Protein AF-0000000081147326 (afdb_homodimer)

pLDDT: mean 80.24, std 22.04, range [25.25, 98.5]

Nearest PDB structures (foldseek):
  6vhh-assembly1_A  TM=6.601E-01  e=1.354E-02  Homo sapiens
  6ske-assembly2_C  TM=6.655E-01  e=7.409E-02  Gallus gallus
  7bam-assembly1_B  TM=5.063E-01  e=6.973E-02  Homo sapiens
  7ban-assembly1_A  TM=4.700E-01  e=1.133E-01  Homo sapiens
  2bk8-assembly1_A  TM=2.801E-01  e=2.088E+00  Homo sapiens

Radius of gyration: 25.62 Å; Cα contacts (8 Å, |Δi|>4): 605; chains: 2; bounding box: 90×79×76 Å

Foldseek 3Di:
DDDPPPPPPPPPPPPVLVVFQDFPRDGLVVDDPVRNLVVVVVVLVVVLQLLLVLQLVLLVVVQVVCVVPPRPPCSVVLSVLSNRLSVCVVVQFDPVDDWDWDDDRNAIETETEHEDALVVLQVSLVSSPFPPCPDPRWGDRVQWIWHWDRQDVVGFIKIKIDRPVGRYIYMYTYDYPVCVVPVPD/DDPPPPPPPPPPPPPVLVVFQDFPRDGLVVDDPVRNLVVVVVVLVVVLQLLLVLQLVLLVVVQVVCVVPPRPPCSVVLSVLSNRLSVCVVVQFDPVDDWDWDDDRNAIETETEHEDALVVVQVSLVSSPFPPPDPPRWGDRVQWIWHWDRQDVVGWIKIKIDRPVGRYIYMYTYDYPVCVVPVPD

Secondary structure (DSSP, 8-state):
------------------S--EETTEEGGGS-HHHHHHHHHHHHHHHHHHHHHHHHHHHHHHHHHHTTS---TTHHHHHHHHTTHHHHHHHTB-TTSPPEEEEETTEEEEEEEEE--HHHHHHHHHHT--B---STTEEEETTEEEEEES--TTS--EEEEE-TTSSEEEEEEEE-HHHHH-TT-/------------------S--EETTEEGGGS-HHHHHHHHHHHHHHHHHHHHHHHHHHHHHHHHHHTTS---TTHHHHHHHHTTHHHHHHHTB-TTSPPEEEEETTEEEEEEEEE--HHHHHHHHHHT--B---STTEEEETTEEEEEES--TTS--EEEEE-TTSSEEEEEEEE-HHHHH-TT-

Structure (mmCIF, N/CA/C/O backbone):
data_AF-0000000081147326-model_v1
#
loop_
_entity.id
_entity.type
_entity.pdbx_description
1 polymer 'Uncharacterized protein'
#
loop_
_atom_site.group_PDB
_atom_site.id
_atom_site.type_symbol
_atom_site.label_atom_id
_atom_site.label_alt_id
_atom_site.label_comp_id
_atom_site.label_asym_id
_atom_site.label_entity_id
_atom_site.label_seq_id
_atom_site.pdbx_PDB_ins_code
_atom_site.Cartn_x
_atom_site.Cartn_y
_atom_site.Cartn_z
_atom_site.occupancy
_atom_site.B_iso_or_equiv
_atom_site.auth_seq_id
_atom_site.auth_comp_id
_atom_site.auth_asym_id
_atom_site.auth_atom_id
_atom_site.pdbx_PDB_model_num
ATOM 1 N N . MET A 1 1 ? 41.719 -31.859 -46.25 1 30.72 1 MET A N 1
ATOM 2 C CA . MET A 1 1 ? 40.344 -31.453 -46.031 1 30.72 1 MET A CA 1
ATOM 3 C C . MET A 1 1 ? 40.281 -30.266 -45.062 1 30.72 1 MET A C 1
ATOM 5 O O . MET A 1 1 ? 40.719 -30.344 -43.938 1 30.72 1 MET A O 1
ATOM 9 N N . LEU A 1 2 ? 40.25 -28.984 -45.562 1 31.31 2 LEU A N 1
ATOM 10 C CA . LEU A 1 2 ? 40.375 -27.641 -45.031 1 31.31 2 LEU A CA 1
ATOM 11 C C . LEU A 1 2 ? 39.156 -27.234 -44.219 1 31.31 2 LEU A C 1
ATOM 13 O O . LEU A 1 2 ? 38.031 -27.25 -44.75 1 31.31 2 LEU A O 1
ATOM 17 N N . PHE A 1 3 ? 39.156 -27.344 -42.875 1 33.5 3 PHE A N 1
ATOM 18 C CA . PHE A 1 3 ? 38.125 -26.969 -41.906 1 33.5 3 PHE A CA 1
ATOM 19 C C . PHE A 1 3 ? 37.875 -25.453 -41.938 1 33.5 3 PHE A C 1
ATOM 21 O O . PHE A 1 3 ? 38.781 -24.672 -41.781 1 33.5 3 PHE A O 1
ATOM 28 N N . ASN A 1 4 ? 36.938 -24.953 -42.75 1 30.08 4 ASN A N 1
ATOM 29 C CA . ASN A 1 4 ? 36.531 -23.562 -42.812 1 30.08 4 ASN A CA 1
ATOM 30 C C . ASN A 1 4 ? 36.031 -23.062 -41.469 1 30.08 4 ASN A C 1
ATOM 32 O O . ASN A 1 4 ? 35.062 -23.609 -40.906 1 30.08 4 ASN A O 1
ATOM 36 N N . LEU A 1 5 ? 36.812 -22.281 -40.719 1 28.81 5 LEU A N 1
ATOM 37 C CA . LEU A 1 5 ? 36.562 -21.516 -39.5 1 28.81 5 LEU A CA 1
ATOM 38 C C . LEU A 1 5 ? 35.5 -20.453 -39.75 1 28.81 5 LEU A C 1
ATOM 40 O O . LEU A 1 5 ? 35.75 -19.484 -40.5 1 28.81 5 LEU A O 1
ATOM 44 N N . LYS A 1 6 ? 34.219 -20.828 -39.875 1 28.5 6 LYS A N 1
ATOM 45 C CA . LYS A 1 6 ? 33.219 -19.781 -39.938 1 28.5 6 LYS A CA 1
ATOM 46 C C . LYS A 1 6 ? 33.375 -18.797 -38.781 1 28.5 6 LYS A C 1
ATOM 48 O O . LYS A 1 6 ? 33.406 -19.203 -37.594 1 28.5 6 LYS A O 1
ATOM 53 N N . THR A 1 7 ? 33.906 -17.594 -39 1 27.45 7 THR A N 1
ATOM 54 C CA . THR A 1 7 ? 33.938 -16.406 -38.156 1 27.45 7 THR A CA 1
ATOM 55 C C . THR A 1 7 ? 32.531 -15.953 -37.75 1 27.45 7 THR A C 1
ATOM 57 O O . THR A 1 7 ? 31.75 -15.555 -38.625 1 27.45 7 THR A O 1
ATOM 60 N N . PHE A 1 8 ? 31.906 -16.578 -36.844 1 25.66 8 PHE A N 1
ATOM 61 C CA . PHE A 1 8 ? 30.656 -16 -36.375 1 25.66 8 PHE A CA 1
ATOM 62 C C . PHE A 1 8 ? 30.891 -14.578 -35.875 1 25.66 8 PHE A C 1
ATOM 64 O O . PHE A 1 8 ? 31.688 -14.359 -34.938 1 25.66 8 PHE A O 1
ATOM 71 N N . THR A 1 9 ? 30.703 -13.555 -36.656 1 25.36 9 THR A N 1
ATOM 72 C CA . THR A 1 9 ? 30.656 -12.141 -36.281 1 25.36 9 THR A CA 1
ATOM 73 C C . THR A 1 9 ? 29.562 -11.883 -35.25 1 25.36 9 THR A C 1
ATOM 75 O O . THR A 1 9 ? 28.375 -12.133 -35.531 1 25.36 9 THR A O 1
ATOM 78 N N . PHE A 1 10 ? 29.938 -11.844 -34.031 1 25.55 10 PHE A N 1
ATOM 79 C CA . PHE A 1 10 ? 29.125 -11.312 -32.969 1 25.55 10 PHE A CA 1
ATOM 80 C C . PHE A 1 10 ? 28.609 -9.914 -33.281 1 25.55 10 PHE A C 1
ATOM 82 O O . PHE A 1 10 ? 29.406 -8.977 -33.406 1 25.55 10 PHE A O 1
ATOM 89 N N . CYS A 1 11 ? 27.672 -9.797 -34.156 1 26.72 11 CYS A N 1
ATOM 90 C CA . CYS A 1 11 ? 27.062 -8.477 -34.312 1 26.72 11 CYS A CA 1
ATOM 91 C C . CYS A 1 11 ? 26.734 -7.863 -32.969 1 26.72 11 CYS A C 1
ATOM 93 O O . CYS A 1 11 ? 25.984 -8.453 -32.188 1 26.72 11 CYS A O 1
ATOM 95 N N . TYR A 1 12 ? 27.547 -6.988 -32.5 1 29.48 12 TYR A N 1
ATOM 96 C CA . TYR A 1 12 ? 27.297 -6.012 -31.453 1 29.48 12 TYR A CA 1
ATOM 97 C C . TYR A 1 12 ? 26.047 -5.195 -31.75 1 29.48 12 TYR A C 1
ATOM 99 O O . TYR A 1 12 ? 26.031 -4.391 -32.688 1 29.48 12 TYR A O 1
ATOM 107 N N . ARG A 1 13 ? 24.859 -5.824 -31.875 1 31.11 13 ARG A N 1
ATOM 108 C CA . ARG A 1 13 ? 23.75 -4.879 -31.906 1 31.11 13 ARG A CA 1
ATOM 109 C C . ARG A 1 13 ? 23.953 -3.764 -30.891 1 31.11 13 ARG A C 1
ATOM 111 O O . ARG A 1 13 ? 24.172 -4.031 -29.703 1 31.11 13 ARG A O 1
ATOM 118 N N . SER A 1 14 ? 24.328 -2.588 -31.234 1 33 14 SER A N 1
ATOM 119 C CA . SER A 1 14 ? 24.422 -1.271 -30.609 1 33 14 SER A CA 1
ATOM 120 C C . SER A 1 14 ? 23.109 -0.892 -29.938 1 33 14 SER A C 1
ATOM 122 O O . SER A 1 14 ? 22.219 -0.312 -30.562 1 33 14 SER A O 1
ATOM 124 N N . ASP A 1 15 ? 22.109 -1.753 -29.594 1 35.47 15 ASP A N 1
ATOM 125 C CA . ASP A 1 15 ? 20.828 -1.328 -29.047 1 35.47 15 ASP A CA 1
ATOM 126 C C . ASP A 1 15 ? 21 -0.198 -28.031 1 35.47 15 ASP A C 1
ATOM 128 O O . ASP A 1 15 ? 21.875 -0.266 -27.156 1 35.47 15 ASP A O 1
ATOM 132 N N . SER A 1 16 ? 20.766 0.965 -28.266 1 37.19 16 SER A N 1
ATOM 133 C CA . SER A 1 16 ? 20.75 2.223 -27.531 1 37.19 16 SER A CA 1
ATOM 134 C C . SER A 1 16 ? 20.281 2.014 -26.094 1 37.19 16 SER A C 1
ATOM 136 O O . SER A 1 16 ? 19.125 2.271 -25.766 1 37.19 16 SER A O 1
ATOM 138 N N . ASP A 1 17 ? 20.25 0.885 -25.312 1 45.28 17 ASP A N 1
ATOM 139 C CA . ASP A 1 17 ? 19.922 0.268 -24.031 1 45.28 17 ASP A CA 1
ATOM 140 C C . ASP A 1 17 ? 20.578 1.029 -22.875 1 45.28 17 ASP A C 1
ATOM 142 O O . ASP A 1 17 ? 21.766 0.864 -22.609 1 45.28 17 ASP A O 1
ATOM 146 N N . ASP A 1 18 ? 20.422 2.297 -22.688 1 56.25 18 ASP A N 1
ATOM 147 C CA . ASP A 1 18 ? 21.156 3.209 -21.828 1 56.25 18 ASP A CA 1
ATOM 148 C C . ASP A 1 18 ? 21.438 2.566 -20.469 1 56.25 18 ASP A C 1
ATOM 150 O O . ASP A 1 18 ? 21.922 3.229 -19.547 1 56.25 18 ASP A O 1
ATOM 154 N N . GLY A 1 19 ? 21.422 1.294 -20.297 1 75.62 19 GLY A N 1
ATOM 155 C CA . GLY A 1 19 ? 21.859 0.513 -19.156 1 75.62 19 GLY A CA 1
ATOM 156 C C . GLY A 1 19 ? 21.031 0.779 -17.906 1 75.62 19 GLY A C 1
ATOM 157 O O . GLY A 1 19 ? 21.328 0.245 -16.844 1 75.62 19 GLY A O 1
ATOM 158 N N . LYS A 1 20 ? 19.953 1.629 -18.094 1 87.06 20 LYS A N 1
ATOM 159 C CA . LYS A 1 20 ? 19.172 1.957 -16.906 1 87.06 20 LYS A CA 1
ATOM 160 C C . LYS A 1 20 ? 18.094 0.913 -16.641 1 87.06 20 LYS A C 1
ATOM 162 O O . LYS A 1 20 ? 17.547 0.343 -17.594 1 87.06 20 LYS A O 1
ATOM 167 N N . LEU A 1 21 ? 17.922 0.522 -15.461 1 93.38 21 LEU A N 1
ATOM 168 C CA . LEU A 1 21 ? 16.797 -0.272 -14.977 1 93.38 21 LEU A CA 1
ATOM 169 C C . LEU A 1 21 ? 15.844 0.583 -14.141 1 93.38 21 LEU A C 1
ATOM 171 O O . LEU A 1 21 ? 16.125 0.871 -12.977 1 93.38 21 LEU A O 1
ATOM 175 N N . VAL A 1 22 ? 14.664 0.948 -14.828 1 94 22 VAL A N 1
ATOM 176 C CA . VAL A 1 22 ? 13.781 1.926 -14.203 1 94 22 VAL A CA 1
ATOM 177 C C . VAL A 1 22 ? 12.508 1.236 -13.711 1 94 22 VAL A C 1
ATOM 179 O O . VAL A 1 22 ? 11.836 0.545 -14.477 1 94 22 VAL A O 1
ATOM 182 N N . VAL A 1 23 ? 12.227 1.398 -12.469 1 94.88 23 VAL A N 1
ATOM 183 C CA . VAL A 1 23 ? 10.992 0.938 -11.836 1 94.88 23 VAL A CA 1
ATOM 184 C C . VAL A 1 23 ? 10.234 2.127 -11.25 1 94.88 23 VAL A C 1
ATOM 186 O O . VAL A 1 23 ? 10.742 2.812 -10.359 1 94.88 23 VAL A O 1
ATOM 189 N N . ASP A 1 24 ? 9.062 2.367 -11.766 1 92.44 24 ASP A N 1
ATOM 190 C CA . ASP A 1 24 ? 8.242 3.48 -11.305 1 92.44 24 ASP A CA 1
ATOM 191 C C . ASP A 1 24 ? 9.039 4.781 -11.266 1 92.44 24 ASP A C 1
ATOM 193 O O . ASP A 1 24 ? 8.992 5.52 -10.281 1 92.44 24 ASP A O 1
ATOM 197 N N . GLY A 1 25 ? 9.836 4.988 -12.258 1 91.56 25 GLY A N 1
ATOM 198 C CA . GLY A 1 25 ? 10.562 6.23 -12.445 1 91.56 25 GLY A CA 1
ATOM 199 C C . GLY A 1 25 ? 11.875 6.277 -11.688 1 91.56 25 GLY A C 1
ATOM 200 O O . GLY A 1 25 ? 12.578 7.285 -11.727 1 91.56 25 GLY A O 1
ATOM 201 N N . VAL A 1 26 ? 12.18 5.215 -11.039 1 93.19 26 VAL A N 1
ATOM 202 C CA . VAL A 1 26 ? 13.422 5.164 -10.266 1 93.19 26 VAL A CA 1
ATOM 203 C C . VAL A 1 26 ? 14.422 4.246 -10.961 1 93.19 26 VAL A C 1
ATOM 205 O O . VAL A 1 26 ? 14.133 3.078 -11.227 1 93.19 26 VAL A O 1
ATOM 208 N N . ASP A 1 27 ? 15.555 4.84 -11.25 1 93 27 ASP A N 1
ATOM 209 C CA . ASP A 1 27 ? 16.641 3.977 -11.719 1 93 27 ASP A CA 1
ATOM 210 C C . ASP A 1 27 ? 17.25 3.188 -10.57 1 93 27 ASP A C 1
ATOM 212 O O . ASP A 1 27 ? 17.984 3.744 -9.75 1 93 27 ASP A O 1
ATOM 216 N N . VAL A 1 28 ? 17.016 1.919 -10.602 1 94.06 28 VAL A N 1
ATOM 217 C CA . VAL A 1 28 ? 17.359 1.108 -9.438 1 94.06 28 VAL A CA 1
ATOM 218 C C . VAL A 1 28 ? 18.875 0.963 -9.328 1 94.06 28 VAL A C 1
ATOM 220 O O . VAL A 1 28 ? 19.391 0.618 -8.266 1 94.06 28 VAL A O 1
ATOM 223 N N . ASN A 1 29 ? 19.562 1.278 -10.32 1 90.62 29 ASN A N 1
ATOM 224 C CA . ASN A 1 29 ? 21.016 1.185 -10.297 1 90.62 29 ASN A CA 1
ATOM 225 C C . ASN A 1 29 ? 21.641 2.311 -9.469 1 90.62 29 ASN A C 1
ATOM 227 O O . ASN A 1 29 ? 22.812 2.238 -9.094 1 90.62 29 ASN A O 1
ATOM 231 N N . THR A 1 30 ? 20.938 3.338 -9.234 1 88.25 30 THR A N 1
ATOM 232 C CA . THR A 1 30 ? 21.453 4.473 -8.484 1 88.25 30 THR A CA 1
ATOM 233 C C . THR A 1 30 ? 21.297 4.25 -6.984 1 88.25 30 THR A C 1
ATOM 235 O O . THR A 1 30 ? 21.781 5.035 -6.176 1 88.25 30 THR A O 1
ATOM 238 N N . LEU A 1 31 ? 20.625 3.197 -6.613 1 90.81 31 LEU A N 1
ATOM 239 C CA . LEU A 1 31 ? 20.344 2.928 -5.207 1 90.81 31 LEU A CA 1
ATOM 240 C C . LEU A 1 31 ? 21.391 1.993 -4.613 1 90.81 31 LEU A C 1
ATOM 242 O O . LEU A 1 31 ? 21.828 1.051 -5.273 1 90.81 31 LEU A O 1
ATOM 246 N N . ASN A 1 32 ? 21.797 2.361 -3.395 1 89.25 32 ASN A N 1
ATOM 247 C CA . ASN A 1 32 ? 22.578 1.358 -2.676 1 89.25 32 ASN A CA 1
ATOM 248 C C . ASN A 1 32 ? 21.703 0.218 -2.176 1 89.25 32 ASN A C 1
ATOM 250 O O . ASN A 1 32 ? 20.469 0.255 -2.338 1 89.25 32 ASN A O 1
ATOM 254 N N . ASN A 1 33 ? 22.234 -0.786 -1.552 1 89.5 33 ASN A N 1
ATOM 255 C CA . ASN A 1 33 ? 21.5 -1.99 -1.181 1 89.5 33 ASN A CA 1
ATOM 256 C C . ASN A 1 33 ? 20.391 -1.682 -0.191 1 89.5 33 ASN A C 1
ATOM 258 O O . ASN A 1 33 ? 19.281 -2.203 -0.32 1 89.5 33 ASN A O 1
ATOM 262 N N . GLY A 1 34 ? 20.656 -0.854 0.798 1 89.88 34 GLY A N 1
ATOM 263 C CA . GLY A 1 34 ? 19.641 -0.479 1.774 1 89.88 34 GLY A CA 1
ATOM 264 C C . GLY A 1 34 ? 18.484 0.291 1.167 1 89.88 34 GLY A C 1
ATOM 265 O O . GLY A 1 34 ? 17.328 0.02 1.476 1 89.88 34 GLY A O 1
ATOM 266 N N . GLU A 1 35 ? 18.797 1.146 0.26 1 91.56 35 GLU A N 1
ATOM 267 C CA . GLU A 1 35 ? 17.781 1.934 -0.425 1 91.56 35 GLU A CA 1
ATOM 268 C C . GLU A 1 35 ? 16.938 1.061 -1.352 1 91.56 35 GLU A C 1
ATOM 270 O O . GLU A 1 35 ? 15.719 1.227 -1.432 1 91.56 35 GLU A O 1
ATOM 275 N N . LEU A 1 36 ? 17.625 0.233 -2.039 1 93.94 36 LEU A N 1
ATOM 276 C CA . LEU A 1 36 ? 16.922 -0.664 -2.955 1 93.94 36 LEU A CA 1
ATOM 277 C C . LEU A 1 36 ? 15.914 -1.534 -2.203 1 93.94 36 LEU A C 1
ATOM 279 O O . LEU A 1 36 ? 14.773 -1.695 -2.643 1 93.94 36 LEU A O 1
ATOM 283 N N . MET A 1 37 ? 16.312 -2.008 -1.087 1 94.31 37 MET A N 1
ATOM 284 C CA . MET A 1 37 ? 15.414 -2.836 -0.289 1 94.31 37 MET A CA 1
ATOM 285 C C . MET A 1 37 ? 14.227 -2.021 0.218 1 94.31 37 MET A C 1
ATOM 287 O O . MET A 1 37 ? 13.086 -2.477 0.159 1 94.31 37 MET A O 1
ATOM 291 N N . ALA A 1 38 ? 14.508 -0.869 0.688 1 95.06 38 ALA A N 1
ATOM 292 C CA . ALA A 1 38 ? 13.438 -0.008 1.191 1 95.06 38 ALA A CA 1
ATOM 293 C C . ALA A 1 38 ? 12.477 0.386 0.073 1 95.06 38 ALA A C 1
ATOM 295 O O . ALA A 1 38 ? 11.266 0.395 0.268 1 95.06 38 ALA A O 1
ATOM 296 N N . PHE A 1 39 ? 13.086 0.644 -1.061 1 96.44 39 PHE A N 1
ATOM 297 C CA . PHE A 1 39 ? 12.289 1.006 -2.227 1 96.44 39 PHE A CA 1
ATOM 298 C C . PHE A 1 39 ? 11.383 -0.148 -2.645 1 96.44 39 PHE A C 1
ATOM 300 O O . PHE A 1 39 ? 10.188 0.044 -2.867 1 96.44 39 PHE A O 1
ATOM 307 N N . THR A 1 40 ? 11.883 -1.281 -2.729 1 97.31 40 THR A N 1
ATOM 308 C CA . THR A 1 40 ? 11.094 -2.424 -3.176 1 97.31 40 THR A CA 1
ATOM 309 C C . THR A 1 40 ? 10.047 -2.801 -2.129 1 97.31 40 THR A C 1
ATOM 311 O O . THR A 1 40 ? 8.969 -3.281 -2.471 1 97.31 40 THR A O 1
ATOM 314 N N . GLU A 1 41 ? 10.289 -2.547 -0.895 1 97.06 41 GLU A N 1
ATOM 315 C CA . GLU A 1 41 ? 9.281 -2.752 0.142 1 97.06 41 GLU A CA 1
ATOM 316 C C . GLU A 1 41 ? 8.133 -1.763 -0.004 1 97.06 41 GLU A C 1
ATOM 318 O O . GLU A 1 41 ? 6.969 -2.119 0.205 1 97.06 41 GLU A O 1
ATOM 323 N N . ALA A 1 42 ? 8.508 -0.569 -0.327 1 97.81 42 ALA A N 1
ATOM 324 C CA . ALA A 1 42 ? 7.477 0.432 -0.582 1 97.81 42 ALA A CA 1
ATOM 325 C C . ALA A 1 42 ? 6.586 0.017 -1.749 1 97.81 42 ALA A C 1
ATOM 327 O O . ALA A 1 42 ? 5.363 0.137 -1.678 1 97.81 42 ALA A O 1
ATOM 328 N N . GLU A 1 43 ? 7.203 -0.441 -2.77 1 98 43 GLU A N 1
ATOM 329 C CA . GLU A 1 43 ? 6.473 -0.945 -3.928 1 98 43 GLU A CA 1
ATOM 330 C C . GLU A 1 43 ? 5.551 -2.1 -3.541 1 98 43 GLU A C 1
ATOM 332 O O . GLU A 1 43 ? 4.426 -2.189 -4.031 1 98 43 GLU A O 1
ATOM 337 N N . ASP A 1 44 ? 6.07 -2.91 -2.688 1 98.25 44 ASP A N 1
ATOM 338 C CA . ASP A 1 44 ? 5.285 -4.062 -2.256 1 98.25 44 ASP A CA 1
ATOM 339 C C . ASP A 1 44 ? 4.082 -3.621 -1.422 1 98.25 44 ASP A C 1
ATOM 341 O O . ASP A 1 44 ? 2.994 -4.188 -1.544 1 98.25 44 ASP A O 1
ATOM 345 N N . GLU A 1 45 ? 4.297 -2.711 -0.554 1 98.19 45 GLU A N 1
ATOM 346 C CA . GLU A 1 45 ? 3.203 -2.154 0.235 1 98.19 45 GLU A CA 1
ATOM 347 C C . GLU A 1 45 ? 2.102 -1.603 -0.664 1 98.19 45 GLU A C 1
ATOM 349 O O . GLU A 1 45 ? 0.923 -1.913 -0.473 1 98.19 45 GLU A O 1
ATOM 354 N N . LYS A 1 46 ? 2.506 -0.876 -1.62 1 98.12 46 LYS A N 1
ATOM 355 C CA . LYS A 1 46 ? 1.572 -0.304 -2.588 1 98.12 46 LYS A CA 1
ATOM 356 C C . LYS A 1 46 ? 0.812 -1.397 -3.332 1 98.12 46 LYS A C 1
ATOM 358 O O . LYS A 1 46 ? -0.416 -1.351 -3.43 1 98.12 46 LYS A O 1
ATOM 363 N N . LEU A 1 47 ? 1.541 -2.332 -3.795 1 98.19 47 LEU A N 1
ATOM 364 C CA . LEU A 1 47 ? 0.926 -3.414 -4.555 1 98.19 47 LEU A CA 1
ATOM 365 C C . LEU A 1 47 ? -0.035 -4.215 -3.682 1 98.19 47 LEU A C 1
ATOM 367 O O . LEU A 1 47 ? -1.114 -4.602 -4.133 1 98.19 47 LEU A O 1
ATOM 371 N N . ALA A 1 48 ? 0.393 -4.5 -2.479 1 98.5 48 ALA A N 1
ATOM 372 C CA . ALA A 1 48 ? -0.468 -5.254 -1.569 1 98.5 48 ALA A CA 1
ATOM 373 C C . ALA A 1 48 ? -1.814 -4.559 -1.388 1 98.5 48 ALA A C 1
ATOM 375 O O . ALA A 1 48 ? -2.865 -5.203 -1.441 1 98.5 48 ALA A O 1
ATOM 376 N N . GLY A 1 49 ? -1.776 -3.266 -1.223 1 98.12 49 GLY A N 1
ATOM 377 C CA . GLY A 1 49 ? -3.018 -2.516 -1.111 1 98.12 49 GLY A CA 1
ATOM 378 C C . GLY A 1 49 ? -3.861 -2.568 -2.371 1 98.12 49 GLY A C 1
ATOM 379 O O . GLY A 1 49 ? -5.082 -2.713 -2.301 1 98.12 49 GLY A O 1
ATOM 380 N N . GLU A 1 50 ? -3.234 -2.467 -3.48 1 97.88 50 GLU A N 1
ATOM 381 C CA . GLU A 1 50 ? -3.943 -2.543 -4.754 1 97.88 50 GLU A CA 1
ATOM 382 C C . GLU A 1 50 ? -4.625 -3.898 -4.926 1 97.88 50 GLU A C 1
ATOM 384 O O . GLU A 1 50 ? -5.77 -3.969 -5.375 1 97.88 50 GLU A O 1
ATOM 389 N N . LEU A 1 51 ? -3.857 -4.871 -4.586 1 97.69 51 LEU A N 1
ATOM 390 C CA . LEU A 1 51 ? -4.402 -6.215 -4.707 1 97.69 51 LEU A CA 1
ATOM 391 C C . LEU A 1 51 ? -5.598 -6.406 -3.777 1 97.69 51 LEU A C 1
ATOM 393 O O . LEU A 1 51 ? -6.602 -7.012 -4.16 1 97.69 51 LEU A O 1
ATOM 397 N N . ASP A 1 52 ? -5.5 -5.941 -2.559 1 97.5 52 ASP A N 1
ATOM 398 C CA . ASP A 1 52 ? -6.617 -5.988 -1.621 1 97.5 52 ASP A CA 1
ATOM 399 C C . ASP A 1 52 ? -7.871 -5.359 -2.227 1 97.5 52 ASP A C 1
ATOM 401 O O . ASP A 1 52 ? -8.945 -5.965 -2.217 1 97.5 52 ASP A O 1
ATOM 405 N N . ILE A 1 53 ? -7.684 -4.207 -2.758 1 97.06 53 ILE A N 1
ATOM 406 C CA . ILE A 1 53 ? -8.812 -3.426 -3.258 1 97.06 53 ILE A CA 1
ATOM 407 C C . ILE A 1 53 ? -9.453 -4.145 -4.445 1 97.06 53 ILE A C 1
ATOM 409 O O . ILE A 1 53 ? -10.672 -4.266 -4.516 1 97.06 53 ILE A O 1
ATOM 413 N N . ARG A 1 54 ? -8.688 -4.605 -5.262 1 96 54 ARG A N 1
ATOM 414 C CA . ARG A 1 54 ? -9.211 -5.27 -6.449 1 96 54 ARG A CA 1
ATOM 415 C C . ARG A 1 54 ? -9.906 -6.574 -6.082 1 96 54 ARG A C 1
ATOM 417 O O . ARG A 1 54 ? -10.969 -6.891 -6.625 1 96 54 ARG A O 1
ATOM 424 N N . ALA A 1 55 ? -9.281 -7.332 -5.223 1 94.88 55 ALA A N 1
ATOM 425 C CA . ALA A 1 55 ? -9.898 -8.578 -4.773 1 94.88 55 ALA A CA 1
ATOM 426 C C . ALA A 1 55 ? -11.227 -8.305 -4.074 1 94.88 55 ALA A C 1
ATOM 428 O O . ALA A 1 55 ? -12.211 -9.016 -4.297 1 94.88 55 ALA A O 1
ATOM 429 N N . GLY A 1 56 ? -11.266 -7.305 -3.219 1 94.31 56 GLY A N 1
ATOM 430 C CA . GLY A 1 56 ? -12.5 -6.934 -2.541 1 94.31 56 GLY A CA 1
ATOM 431 C C . GLY A 1 56 ? -13.602 -6.52 -3.494 1 94.31 56 GLY A C 1
ATOM 432 O O . GLY A 1 56 ? -14.758 -6.93 -3.332 1 94.31 56 GLY A O 1
ATOM 433 N N . LYS A 1 57 ? -13.25 -5.742 -4.461 1 93.69 57 LYS A N 1
ATOM 434 C CA . LYS A 1 57 ? -14.219 -5.324 -5.465 1 93.69 57 LYS A CA 1
ATOM 435 C C . LYS A 1 57 ? -14.797 -6.531 -6.207 1 93.69 57 LYS A C 1
ATOM 437 O O . LYS A 1 57 ? -16 -6.598 -6.449 1 93.69 57 LYS A O 1
ATOM 442 N N . LYS A 1 58 ? -13.891 -7.363 -6.531 1 91.25 58 LYS A N 1
ATOM 443 C CA . LYS A 1 58 ? -14.336 -8.562 -7.234 1 91.25 58 LYS A CA 1
ATOM 444 C C . LYS A 1 58 ? -15.273 -9.398 -6.367 1 91.25 58 LYS A C 1
ATOM 446 O O . LYS A 1 58 ? -16.25 -9.961 -6.863 1 91.25 58 LYS A O 1
ATOM 451 N N . ALA A 1 59 ? -14.969 -9.484 -5.129 1 90.19 59 ALA A N 1
ATOM 452 C CA . ALA A 1 59 ? -15.828 -10.234 -4.207 1 90.19 59 ALA A CA 1
ATOM 453 C C . ALA A 1 59 ? -17.219 -9.617 -4.137 1 90.19 59 ALA A C 1
ATOM 455 O O . ALA A 1 59 ? -18.219 -10.336 -4.07 1 90.19 59 ALA A O 1
ATOM 456 N N . LEU A 1 60 ? -17.281 -8.289 -4.113 1 88.56 60 LEU A N 1
ATOM 457 C CA . LEU A 1 60 ? -18.562 -7.602 -4.105 1 88.56 60 LEU A CA 1
ATOM 458 C C . LEU A 1 60 ? -19.359 -7.91 -5.371 1 88.56 60 LEU A C 1
ATOM 460 O O . LEU A 1 60 ? -20.562 -8.133 -5.312 1 88.56 60 LEU A O 1
ATOM 464 N N . GLU A 1 61 ? -18.703 -7.871 -6.484 1 86.94 61 GLU A N 1
ATOM 465 C CA . GLU A 1 61 ? -19.344 -8.172 -7.762 1 86.94 61 GLU A CA 1
ATOM 466 C C . GLU A 1 61 ? -19.891 -9.594 -7.777 1 86.94 61 GLU A C 1
ATOM 468 O O . GLU A 1 61 ? -21 -9.828 -8.289 1 86.94 61 GLU A O 1
ATOM 473 N N . ASP A 1 62 ? -19.094 -10.5 -7.277 1 83.69 62 ASP A N 1
ATOM 474 C CA . ASP A 1 62 ? -19.516 -11.891 -7.238 1 83.69 62 ASP A CA 1
ATOM 475 C C . ASP A 1 62 ? -20.766 -12.062 -6.367 1 83.69 62 ASP A C 1
ATOM 477 O O . ASP A 1 62 ? -21.641 -12.875 -6.672 1 83.69 62 ASP A O 1
ATOM 481 N N . GLU A 1 63 ? -20.844 -11.375 -5.324 1 80 63 GLU A N 1
ATOM 482 C CA . GLU A 1 63 ? -22 -11.438 -4.426 1 80 63 GLU A CA 1
ATOM 483 C C . GLU A 1 63 ? -23.25 -10.883 -5.098 1 80 63 GLU A C 1
ATOM 485 O O . GLU A 1 63 ? -24.344 -11.422 -4.926 1 80 63 GLU A O 1
ATOM 490 N N . GLU A 1 64 ? -23.109 -9.82 -5.781 1 77.19 64 GLU A N 1
ATOM 491 C CA . GLU A 1 64 ? -24.25 -9.211 -6.477 1 77.19 64 GLU A CA 1
ATOM 492 C C . GLU A 1 64 ? -24.797 -10.156 -7.543 1 77.19 64 GLU A C 1
ATOM 494 O O . GLU A 1 64 ? -26.016 -10.227 -7.742 1 77.19 64 GLU A O 1
ATOM 499 N N . ASN A 1 65 ? -23.891 -10.75 -8.102 1 75.06 65 ASN A N 1
ATOM 500 C CA . ASN A 1 65 ? -24.312 -11.664 -9.156 1 75.06 65 ASN A CA 1
ATOM 501 C C . ASN A 1 65 ? -24.922 -12.938 -8.586 1 75.06 65 ASN A C 1
ATOM 503 O O . ASN A 1 65 ? -25.719 -13.602 -9.258 1 75.06 65 ASN A O 1
ATOM 507 N N . SER A 1 66 ? -24.531 -13.281 -7.391 1 66.06 66 SER A N 1
ATOM 508 C CA . SER A 1 66 ? -25.078 -14.484 -6.781 1 66.06 66 SER A CA 1
ATOM 509 C C . SER A 1 66 ? -26.469 -14.227 -6.203 1 66.06 66 SER A C 1
ATOM 511 O O . SER A 1 66 ? -27.266 -15.148 -6.051 1 66.06 66 SER A O 1
ATOM 513 N N . ASN A 1 67 ? -26.797 -13.07 -5.52 1 60.19 67 ASN A N 1
ATOM 514 C CA . ASN A 1 67 ? -28.094 -12.797 -4.918 1 60.19 67 ASN A CA 1
ATOM 515 C C . ASN A 1 67 ? -29.234 -13.016 -5.91 1 60.19 67 ASN A C 1
ATOM 517 O O . ASN A 1 67 ? -30.406 -13.031 -5.527 1 60.19 67 ASN A O 1
ATOM 521 N N . GLY A 1 68 ? -29.125 -13.023 -7.113 1 47.34 68 GLY A N 1
ATOM 522 C CA . GLY A 1 68 ? -30.234 -13.68 -7.789 1 47.34 68 GLY A CA 1
ATOM 523 C C . GLY A 1 68 ? -30.344 -15.156 -7.461 1 47.34 68 GLY A C 1
ATOM 524 O O . GLY A 1 68 ? -31.406 -15.766 -7.652 1 47.34 68 GLY A O 1
ATOM 525 N N . LYS A 1 69 ? -29.438 -15.898 -7.332 1 46.69 69 LYS A N 1
ATOM 526 C CA . LYS A 1 69 ? -29.578 -17.266 -6.82 1 46.69 69 LYS A CA 1
ATOM 527 C C . LYS A 1 69 ? -29.438 -17.297 -5.301 1 46.69 69 LYS A C 1
ATOM 529 O O . LYS A 1 69 ? -28.953 -16.344 -4.695 1 46.69 69 LYS A O 1
ATOM 534 N N . ARG A 1 70 ? -30.016 -18.234 -4.535 1 42.59 70 ARG A N 1
ATOM 535 C CA . ARG A 1 70 ? -30 -18.438 -3.088 1 42.59 70 ARG A CA 1
ATOM 536 C C . ARG A 1 70 ? -28.625 -18.156 -2.51 1 42.59 70 ARG A C 1
ATOM 538 O O . ARG A 1 70 ? -27.656 -18.859 -2.807 1 42.59 70 ARG A O 1
ATOM 545 N N . ALA A 1 71 ? -28.219 -16.906 -2.119 1 45.09 71 ALA A N 1
ATOM 546 C CA . ALA A 1 71 ? -26.969 -16.375 -1.591 1 45.09 71 ALA A CA 1
ATOM 547 C C . ALA A 1 71 ? -26.469 -17.234 -0.429 1 45.09 71 ALA A C 1
ATOM 549 O O . ALA A 1 71 ? -27.203 -17.5 0.522 1 45.09 71 ALA A O 1
ATOM 550 N N . LEU A 1 72 ? -25.438 -18.016 -0.584 1 45.22 72 LEU A N 1
ATOM 551 C CA . LEU A 1 72 ? -24.938 -18.812 0.532 1 45.22 72 LEU A CA 1
ATOM 552 C C . LEU A 1 72 ? -24.531 -17.906 1.698 1 45.22 72 LEU A C 1
ATOM 554 O O . LEU A 1 72 ? -24.062 -16.797 1.492 1 45.22 72 LEU A O 1
ATOM 558 N N . PRO A 1 73 ? -24.906 -18.203 2.898 1 43.41 73 PRO A N 1
ATOM 559 C CA . PRO A 1 73 ? -24.672 -17.484 4.152 1 43.41 73 PRO A CA 1
ATOM 560 C C . PRO A 1 73 ? -23.219 -17.016 4.297 1 43.41 73 PRO A C 1
ATOM 562 O O . PRO A 1 73 ? -22.922 -16.188 5.172 1 43.41 73 PRO A O 1
ATOM 565 N N . LEU A 1 74 ? -22.266 -17.594 3.66 1 46.34 74 LEU A N 1
ATOM 566 C CA . LEU A 1 74 ? -20.844 -17.406 3.877 1 46.34 74 LEU A CA 1
ATOM 567 C C . LEU A 1 74 ? -20.328 -16.188 3.115 1 46.34 74 LEU A C 1
ATOM 569 O O . LEU A 1 74 ? -19.141 -15.852 3.182 1 46.34 74 LEU A O 1
ATOM 573 N N . ALA A 1 75 ? -21.125 -15.469 2.512 1 50.5 75 ALA A N 1
ATOM 574 C CA . ALA A 1 75 ? -20.828 -14.367 1.595 1 50.5 75 ALA A CA 1
ATOM 575 C C . ALA A 1 75 ? -20.172 -13.203 2.326 1 50.5 75 ALA A C 1
ATOM 577 O O . ALA A 1 75 ? -19.203 -12.625 1.837 1 50.5 75 ALA A O 1
ATOM 578 N N . PRO A 1 76 ? -20.688 -12.883 3.52 1 51.12 76 PRO A N 1
ATOM 579 C CA . PRO A 1 76 ? -20.109 -11.711 4.188 1 51.12 76 PRO A CA 1
ATOM 580 C C . PRO A 1 76 ? -18.641 -11.898 4.555 1 51.12 76 PRO A C 1
ATOM 582 O O . PRO A 1 76 ? -17.844 -10.961 4.434 1 51.12 76 PRO A O 1
ATOM 585 N N . ILE A 1 77 ? -18.281 -13.133 4.871 1 55.44 77 ILE A N 1
ATOM 586 C CA . ILE A 1 77 ? -16.922 -13.398 5.328 1 55.44 77 ILE A CA 1
ATOM 587 C C . ILE A 1 77 ? -15.953 -13.383 4.141 1 55.44 77 ILE A C 1
ATOM 589 O O . ILE A 1 77 ? -14.844 -12.859 4.242 1 55.44 77 ILE A O 1
ATOM 593 N N . ALA A 1 78 ? -16.578 -13.805 3.043 1 61 78 ALA A N 1
ATOM 594 C CA . ALA A 1 78 ? -15.703 -13.914 1.878 1 61 78 ALA A CA 1
ATOM 595 C C . ALA A 1 78 ? -15.234 -12.531 1.415 1 61 78 ALA A C 1
ATOM 597 O O . ALA A 1 78 ? -14.07 -12.359 1.051 1 61 78 ALA A O 1
ATOM 598 N N . ALA A 1 79 ? -16.078 -11.625 1.612 1 68.31 79 ALA A N 1
ATOM 599 C CA . ALA A 1 79 ? -15.695 -10.289 1.169 1 68.31 79 ALA A CA 1
ATOM 600 C C . ALA A 1 79 ? -14.695 -9.656 2.131 1 68.31 79 ALA A C 1
ATOM 602 O O . ALA A 1 79 ? -13.75 -8.992 1.703 1 68.31 79 ALA A O 1
ATOM 603 N N . ARG A 1 80 ? -14.828 -10.109 3.332 1 76.38 80 ARG A N 1
ATOM 604 C CA . ARG A 1 80 ? -13.898 -9.508 4.285 1 76.38 80 ARG A CA 1
ATOM 605 C C . ARG A 1 80 ? -12.477 -10 4.051 1 76.38 80 ARG A C 1
ATOM 607 O O . ARG A 1 80 ? -11.531 -9.211 4.09 1 76.38 80 ARG A O 1
ATOM 614 N N . VAL A 1 81 ? -12.445 -11.234 3.678 1 88.75 81 VAL A N 1
ATOM 615 C CA . VAL A 1 81 ? -11.117 -11.82 3.523 1 88.75 81 VAL A CA 1
ATOM 616 C C . VAL A 1 81 ? -10.492 -11.344 2.217 1 88.75 81 VAL A C 1
ATOM 618 O O . VAL A 1 81 ? -9.266 -11.203 2.121 1 88.75 81 VAL A O 1
ATOM 621 N N . ALA A 1 82 ? -11.336 -10.984 1.331 1 93.81 82 ALA A N 1
ATOM 622 C CA . ALA A 1 82 ? -10.828 -10.523 0.043 1 93.81 82 ALA A CA 1
ATOM 623 C C . ALA A 1 82 ? -10.141 -9.172 0.179 1 93.81 82 ALA A C 1
ATOM 625 O O . ALA A 1 82 ? -9.148 -8.891 -0.507 1 93.81 82 ALA A O 1
ATOM 626 N N . TRP A 1 83 ? -10.617 -8.414 1.131 1 95.56 83 TRP A N 1
ATOM 627 C CA . TRP A 1 83 ? -10.094 -7.062 1.328 1 95.56 83 TRP A CA 1
ATOM 628 C C . TRP A 1 83 ? -8.695 -7.105 1.934 1 95.56 83 TRP A C 1
ATOM 630 O O . TRP A 1 83 ? -8.055 -6.066 2.107 1 95.56 83 TRP A O 1
ATOM 640 N N . VAL A 1 84 ? -8.211 -8.352 2.258 1 97.06 84 VAL A N 1
ATOM 641 C CA . VAL A 1 84 ? -6.91 -8.445 2.906 1 97.06 84 VAL A CA 1
ATOM 642 C C . VAL A 1 84 ? -6.027 -9.438 2.16 1 97.06 84 VAL A C 1
ATOM 644 O O . VAL A 1 84 ? -4.945 -9.797 2.635 1 97.06 84 VAL A O 1
ATOM 647 N N . ALA A 1 85 ? -6.406 -9.789 1.021 1 96.75 85 ALA A N 1
ATOM 648 C CA . ALA A 1 85 ? -5.738 -10.883 0.32 1 96.75 85 ALA A CA 1
ATOM 649 C C . ALA A 1 85 ? -4.305 -10.508 -0.048 1 96.75 85 ALA A C 1
ATOM 651 O O . ALA A 1 85 ? -3.383 -11.312 0.122 1 96.75 85 ALA A O 1
ATOM 652 N N . GLY A 1 86 ? -4.133 -9.328 -0.6 1 97.94 86 GLY A N 1
ATOM 653 C CA . GLY A 1 86 ? -2.799 -8.875 -0.962 1 97.94 86 GLY A CA 1
ATOM 654 C C . GLY A 1 86 ? -1.858 -8.789 0.224 1 97.94 86 GLY A C 1
ATOM 655 O O . GLY A 1 86 ? -0.744 -9.312 0.182 1 97.94 86 GLY A O 1
ATOM 656 N N . ARG A 1 87 ? -2.32 -8.164 1.279 1 97.62 87 ARG A N 1
ATOM 657 C CA . ARG A 1 87 ? -1.511 -8.055 2.488 1 97.62 87 ARG A CA 1
ATOM 658 C C . ARG A 1 87 ? -1.185 -9.438 3.053 1 97.62 87 ARG A C 1
ATOM 660 O O . ARG A 1 87 ? -0.055 -9.688 3.477 1 97.62 87 ARG A O 1
ATOM 667 N N . ARG A 1 88 ? -2.107 -10.289 3.045 1 97.19 88 ARG A N 1
ATOM 668 C CA . ARG A 1 88 ? -1.889 -11.641 3.559 1 97.19 88 ARG A CA 1
ATOM 669 C C . ARG A 1 88 ? -0.829 -12.367 2.742 1 97.19 88 ARG A C 1
ATOM 671 O O . ARG A 1 88 ? 0.002 -13.094 3.299 1 97.19 88 ARG A O 1
ATOM 678 N N . LEU A 1 89 ? -0.901 -12.195 1.513 1 97.44 89 LEU A N 1
ATOM 679 C CA . LEU A 1 89 ? 0.076 -12.836 0.639 1 97.44 89 LEU A CA 1
ATOM 680 C C . LEU A 1 89 ? 1.494 -12.422 1.016 1 97.44 89 LEU A C 1
ATOM 682 O O . LEU A 1 89 ? 2.361 -13.273 1.222 1 97.44 89 LEU A O 1
ATOM 686 N N . PHE A 1 90 ? 1.735 -11.148 1.142 1 98.06 90 PHE A N 1
ATOM 687 C CA . PHE A 1 90 ? 3.074 -10.641 1.403 1 98.06 90 PHE A CA 1
ATOM 688 C C . PHE A 1 90 ? 3.488 -10.914 2.844 1 98.06 90 PHE A C 1
ATOM 690 O O . PHE A 1 90 ? 4.641 -11.266 3.109 1 98.06 90 PHE A O 1
ATOM 697 N N . ARG A 1 91 ? 2.553 -10.82 3.732 1 96.38 91 ARG A N 1
ATOM 698 C CA . ARG A 1 91 ? 2.875 -10.945 5.148 1 96.38 91 ARG A CA 1
ATOM 699 C C . ARG A 1 91 ? 3.1 -12.406 5.531 1 96.38 91 ARG A C 1
ATOM 701 O O . ARG A 1 91 ? 3.664 -12.695 6.586 1 96.38 91 ARG A O 1
ATOM 708 N N . SER A 1 92 ? 2.652 -13.297 4.742 1 95.75 92 SER A N 1
ATOM 709 C CA . SER A 1 92 ? 2.818 -14.719 5.059 1 95.75 92 SER A CA 1
ATOM 710 C C . SER A 1 92 ? 4.137 -15.25 4.512 1 95.75 92 SER A C 1
ATOM 712 O O . SER A 1 92 ? 4.465 -16.422 4.707 1 95.75 92 SER A O 1
ATOM 714 N N . ALA A 1 93 ? 4.883 -14.422 3.828 1 95.56 93 ALA A N 1
ATOM 715 C CA . ALA A 1 93 ? 6.227 -14.82 3.424 1 95.56 93 ALA A CA 1
ATOM 716 C C . ALA A 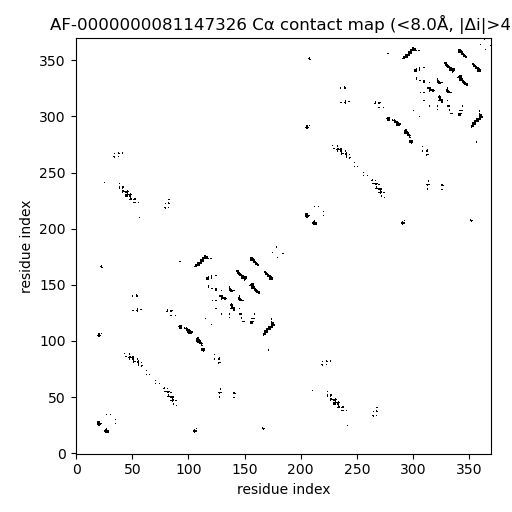1 93 ? 7.129 -15.023 4.641 1 95.56 93 ALA A C 1
ATOM 718 O O . ALA A 1 93 ? 6.977 -14.336 5.652 1 95.56 93 ALA A O 1
ATOM 719 N N . LEU A 1 94 ? 8.055 -15.898 4.508 1 92.62 94 LEU A N 1
ATOM 720 C CA . LEU A 1 94 ? 8.953 -16.219 5.609 1 92.62 94 LEU A CA 1
ATOM 721 C C . LEU A 1 94 ? 9.93 -15.07 5.859 1 92.62 94 LEU A C 1
ATOM 723 O O . LEU A 1 94 ? 10.773 -14.773 5.012 1 92.62 94 LEU A O 1
ATOM 727 N N . THR A 1 95 ? 9.914 -14.594 7.027 1 89.06 95 THR A N 1
ATOM 728 C CA . THR A 1 95 ? 10.711 -13.414 7.34 1 89.06 95 THR A CA 1
ATOM 729 C C . THR A 1 95 ? 12.156 -13.789 7.625 1 89.06 95 THR A C 1
ATOM 731 O O . THR A 1 95 ? 13.047 -12.945 7.566 1 89.06 95 THR A O 1
ATOM 734 N N . ARG A 1 96 ? 12.352 -14.992 8.031 1 89.94 96 ARG A N 1
ATOM 735 C CA . ARG A 1 96 ? 13.703 -15.438 8.336 1 89.94 96 ARG A CA 1
ATOM 736 C C . ARG A 1 96 ? 14.586 -15.43 7.094 1 89.94 96 ARG A C 1
ATOM 738 O O . ARG A 1 96 ? 15.812 -15.422 7.195 1 89.94 96 ARG A O 1
ATOM 745 N N . PHE A 1 97 ? 13.945 -15.484 5.996 1 88.38 97 PHE A N 1
ATOM 746 C CA . PHE A 1 97 ? 14.672 -15.43 4.734 1 88.38 97 PHE A CA 1
ATOM 747 C C . PHE A 1 97 ? 14.484 -14.078 4.062 1 88.38 97 PHE A C 1
ATOM 749 O O . PHE A 1 97 ? 13.375 -13.703 3.688 1 88.38 97 PHE A O 1
ATOM 756 N N . LYS A 1 98 ? 15.508 -13.398 3.926 1 89.44 98 LYS A N 1
ATOM 757 C CA . LYS A 1 98 ? 15.453 -12.141 3.188 1 89.44 98 LYS A CA 1
ATOM 758 C C . LYS A 1 98 ? 15.117 -12.383 1.718 1 89.44 98 LYS A C 1
ATOM 760 O O . LYS A 1 98 ? 15.672 -13.281 1.089 1 89.44 98 LYS A O 1
ATOM 765 N N . PRO A 1 99 ? 14.195 -11.578 1.253 1 93.75 99 PRO A N 1
ATOM 766 C CA . PRO A 1 99 ? 13.93 -11.727 -0.18 1 93.75 99 PRO A CA 1
ATOM 767 C C . PRO A 1 99 ? 15.164 -11.469 -1.04 1 93.75 99 PRO A C 1
ATOM 769 O O . PRO A 1 99 ? 16.031 -10.672 -0.662 1 93.75 99 PRO A O 1
ATOM 772 N N . ILE A 1 100 ? 15.219 -12.141 -2.193 1 93.81 100 ILE A N 1
ATOM 773 C CA . ILE A 1 100 ? 16.328 -12 -3.119 1 93.81 100 ILE A CA 1
ATOM 774 C C . ILE A 1 100 ? 15.922 -11.109 -4.293 1 93.81 100 ILE A C 1
ATOM 776 O O . ILE A 1 100 ? 14.852 -11.305 -4.875 1 93.81 100 ILE A O 1
ATOM 780 N N . LEU A 1 101 ? 16.734 -10.195 -4.535 1 95.56 101 LEU A N 1
ATOM 781 C CA . LEU A 1 101 ? 16.516 -9.32 -5.68 1 95.56 101 LEU A CA 1
ATOM 782 C C . LEU A 1 101 ? 17.469 -9.68 -6.824 1 95.56 101 LEU A C 1
ATOM 784 O O . LEU A 1 101 ? 18.672 -9.82 -6.621 1 95.56 101 LEU A O 1
ATOM 788 N N . THR A 1 102 ? 16.875 -9.898 -8.008 1 94.31 102 THR A N 1
ATOM 789 C CA . THR A 1 102 ? 17.672 -10.172 -9.195 1 94.31 102 THR A CA 1
ATOM 790 C C . THR A 1 102 ? 17.312 -9.211 -10.328 1 94.31 102 THR A C 1
ATOM 792 O O . THR A 1 102 ? 16.188 -8.719 -10.391 1 94.31 102 THR A O 1
ATOM 795 N N . ARG A 1 103 ? 18.312 -8.984 -11.117 1 92.5 103 ARG A N 1
ATOM 796 C CA . ARG A 1 103 ? 18.141 -8.102 -12.266 1 92.5 103 ARG A CA 1
ATOM 797 C C . ARG A 1 103 ? 18.359 -8.852 -13.57 1 92.5 103 ARG A C 1
ATOM 799 O O . ARG A 1 103 ? 19.281 -9.656 -13.688 1 92.5 103 ARG A O 1
ATOM 806 N N . SER A 1 104 ? 17.422 -8.781 -14.469 1 89.38 104 SER A N 1
ATOM 807 C CA . SER A 1 104 ? 17.531 -9.375 -15.797 1 89.38 104 SER A CA 1
ATOM 808 C C . SER A 1 104 ? 17.031 -8.414 -16.875 1 89.38 104 SER A C 1
ATOM 810 O O . SER A 1 104 ? 15.836 -8.156 -16.984 1 89.38 104 SER A O 1
ATOM 812 N N . GLY A 1 105 ? 18.016 -7.891 -17.703 1 88.75 105 GLY A N 1
ATOM 813 C CA . GLY A 1 105 ? 17.625 -6.867 -18.656 1 88.75 105 GLY A CA 1
ATOM 814 C C . GLY A 1 105 ? 17.016 -5.641 -18.016 1 88.75 105 GLY A C 1
ATOM 815 O O . GLY A 1 105 ? 17.641 -5.012 -17.156 1 88.75 105 GLY A O 1
ATOM 816 N N . LYS A 1 106 ? 15.758 -5.367 -18.359 1 89.94 106 LYS A N 1
ATOM 817 C CA . LYS A 1 106 ? 15.078 -4.188 -17.828 1 89.94 106 LYS A CA 1
ATOM 818 C C . LYS A 1 106 ? 14.078 -4.574 -16.734 1 89.94 106 LYS A C 1
ATOM 820 O O . LYS A 1 106 ? 13.141 -3.83 -16.453 1 89.94 106 LYS A O 1
ATOM 825 N N . ARG A 1 107 ? 14.43 -5.754 -16.125 1 94.06 107 ARG A N 1
ATOM 826 C CA . ARG A 1 107 ? 13.453 -6.254 -15.172 1 94.06 107 ARG A CA 1
ATOM 827 C C . ARG A 1 107 ? 14.102 -6.516 -13.812 1 94.06 107 ARG A C 1
ATOM 829 O O . ARG A 1 107 ? 15.195 -7.078 -13.734 1 94.06 107 ARG A O 1
ATOM 836 N N . LEU A 1 108 ? 13.43 -6.016 -12.82 1 96.88 108 LEU A N 1
ATOM 837 C CA . LEU A 1 108 ? 13.758 -6.336 -11.438 1 96.88 108 LEU A CA 1
ATOM 838 C C . LEU A 1 108 ? 12.82 -7.41 -10.891 1 96.88 108 LEU A C 1
ATOM 840 O O . LEU A 1 108 ? 11.609 -7.352 -11.117 1 96.88 108 LEU A O 1
ATOM 844 N N . THR A 1 109 ? 13.383 -8.445 -10.305 1 96.81 109 THR A N 1
ATOM 845 C CA . THR A 1 109 ? 12.57 -9.5 -9.719 1 96.81 109 THR A CA 1
ATOM 846 C C . THR A 1 109 ? 12.867 -9.656 -8.234 1 96.81 109 THR A C 1
ATOM 848 O O . THR A 1 109 ? 14.031 -9.727 -7.828 1 96.81 109 THR A O 1
ATOM 851 N N . LYS A 1 110 ? 11.891 -9.609 -7.484 1 97.38 110 LYS A N 1
ATOM 852 C CA . LYS A 1 110 ? 12.008 -9.898 -6.059 1 97.38 110 LYS A CA 1
ATOM 853 C C . LYS A 1 110 ? 11.391 -11.258 -5.727 1 97.38 110 LYS A C 1
ATOM 855 O O . LYS A 1 110 ? 10.227 -11.516 -6.035 1 97.38 110 LYS A O 1
ATOM 860 N N . GLN A 1 111 ? 12.164 -12.094 -5.062 1 95.88 111 GLN A N 1
ATOM 861 C CA . GLN A 1 111 ? 11.727 -13.461 -4.777 1 95.88 111 GLN A CA 1
ATOM 862 C C . GLN A 1 111 ? 11.523 -13.664 -3.277 1 95.88 111 GLN A C 1
ATOM 864 O O . GLN A 1 111 ? 12.406 -13.344 -2.477 1 95.88 111 GLN A O 1
ATOM 869 N N . TYR A 1 112 ? 10.391 -14.203 -2.955 1 96.19 112 TYR A N 1
ATOM 870 C CA . TYR A 1 112 ? 10.031 -14.539 -1.582 1 96.19 112 TYR A CA 1
ATOM 871 C C . TYR A 1 112 ? 9.992 -16.047 -1.381 1 96.19 112 TYR A C 1
ATOM 873 O O . TYR A 1 112 ? 9.805 -16.797 -2.338 1 96.19 112 TYR A O 1
ATOM 881 N N . ARG A 1 113 ? 10.195 -16.391 -0.145 1 94 113 ARG A N 1
ATOM 882 C CA . ARG A 1 113 ? 9.961 -17.781 0.255 1 94 113 ARG A CA 1
ATOM 883 C C . ARG A 1 113 ? 8.75 -17.875 1.178 1 94 113 ARG A C 1
ATOM 885 O O . ARG A 1 113 ? 8.578 -17.062 2.076 1 94 113 ARG A O 1
ATOM 892 N N . LYS A 1 114 ? 7.98 -18.844 0.862 1 94.94 114 LYS A N 1
ATOM 893 C CA . LYS A 1 114 ? 6.781 -19.094 1.652 1 94.94 114 LYS A CA 1
ATOM 894 C C . LYS A 1 114 ? 6.664 -20.578 2.012 1 94.94 114 LYS A C 1
ATOM 896 O O . LYS A 1 114 ? 7.051 -21.438 1.228 1 94.94 114 LYS A O 1
ATOM 901 N N . ARG A 1 115 ? 6.074 -20.75 3.146 1 93.19 115 ARG A N 1
ATOM 902 C CA . ARG A 1 115 ? 5.781 -22.125 3.516 1 93.19 115 ARG A CA 1
ATOM 903 C C . ARG A 1 115 ? 4.543 -22.641 2.791 1 93.19 115 ARG A C 1
ATOM 905 O O . ARG A 1 115 ? 3.537 -21.922 2.693 1 93.19 115 ARG A O 1
ATOM 912 N N . GLY A 1 116 ? 4.746 -23.875 2.281 1 93.12 116 GLY A N 1
ATOM 913 C CA . GLY A 1 116 ? 3.574 -24.484 1.673 1 93.12 116 GLY A CA 1
ATOM 914 C C . GLY A 1 116 ? 3.9 -25.297 0.434 1 93.12 116 GLY A C 1
ATOM 915 O O . GLY A 1 116 ? 5.07 -25.547 0.142 1 93.12 116 GLY A O 1
ATOM 916 N N . SER A 1 117 ? 2.812 -25.781 -0.181 1 90.69 117 SER A N 1
ATOM 917 C CA . SER A 1 117 ? 2.879 -26.578 -1.395 1 90.69 117 SER A CA 1
ATOM 918 C C . SER A 1 117 ? 2.141 -25.906 -2.547 1 90.69 117 SER A C 1
ATOM 920 O O . SER A 1 117 ? 1.833 -24.719 -2.482 1 90.69 117 SER A O 1
ATOM 922 N N . TYR A 1 118 ? 1.983 -26.688 -3.537 1 91.12 118 TYR A N 1
ATOM 923 C CA . TYR A 1 118 ? 1.193 -26.219 -4.672 1 91.12 118 TYR A CA 1
ATOM 924 C C . TYR A 1 118 ? -0.224 -25.859 -4.238 1 91.12 118 TYR A C 1
ATOM 926 O O . TYR A 1 118 ? -0.811 -24.891 -4.738 1 91.12 118 TYR A O 1
ATOM 934 N N . ARG A 1 119 ? -0.738 -26.578 -3.307 1 91.06 119 ARG A N 1
ATOM 935 C CA . ARG A 1 119 ? -2.078 -26.297 -2.803 1 91.06 119 ARG A CA 1
ATOM 936 C C . ARG A 1 119 ? -2.146 -24.922 -2.154 1 91.06 119 ARG A C 1
ATOM 938 O O . ARG A 1 119 ? -3.121 -24.188 -2.34 1 91.06 119 ARG A O 1
ATOM 945 N N . THR A 1 120 ? -1.096 -24.594 -1.434 1 94.38 120 THR A N 1
ATOM 946 C CA . THR A 1 120 ? -1.029 -23.266 -0.819 1 94.38 120 THR A CA 1
ATOM 947 C C . THR A 1 120 ? -0.951 -22.188 -1.884 1 94.38 120 THR A C 1
ATOM 949 O O . THR A 1 120 ? -1.601 -21.141 -1.764 1 94.38 120 THR A O 1
ATOM 952 N N . ALA A 1 121 ? -0.193 -22.484 -2.916 1 94 121 ALA A N 1
ATOM 953 C CA . ALA A 1 121 ? -0.06 -21.516 -4.008 1 94 121 ALA A CA 1
ATOM 954 C C . ALA A 1 121 ? -1.404 -21.266 -4.688 1 94 121 ALA A C 1
ATOM 956 O O . ALA A 1 121 ? -1.765 -20.125 -4.965 1 94 121 ALA A O 1
ATOM 957 N N . VAL A 1 122 ? -2.094 -22.266 -4.852 1 92.06 122 VAL A N 1
ATOM 958 C CA . VAL A 1 122 ? -3.395 -22.172 -5.504 1 92.06 122 VAL A CA 1
ATOM 959 C C . VAL A 1 122 ? -4.371 -21.422 -4.598 1 92.06 122 VAL A C 1
ATOM 961 O O . VAL A 1 122 ? -5.168 -20.609 -5.074 1 92.06 122 VAL A O 1
ATOM 964 N N . ARG A 1 123 ? -4.328 -21.672 -3.328 1 92.38 123 ARG A N 1
ATOM 965 C CA . ARG A 1 123 ? -5.172 -20.953 -2.381 1 92.38 123 ARG A CA 1
ATOM 966 C C . ARG A 1 123 ? -4.867 -19.453 -2.406 1 92.38 123 ARG A C 1
ATOM 968 O O . ARG A 1 123 ? -5.785 -18.625 -2.408 1 92.38 123 ARG A O 1
ATOM 975 N N . ASP A 1 124 ? -3.555 -19.172 -2.4 1 94.5 124 ASP A N 1
ATOM 976 C CA . ASP A 1 124 ? -3.158 -17.766 -2.48 1 94.5 124 ASP A CA 1
ATOM 977 C C . ASP A 1 124 ? -3.656 -17.125 -3.775 1 94.5 124 ASP A C 1
ATOM 979 O O . ASP A 1 124 ? -4.191 -16.016 -3.76 1 94.5 124 ASP A O 1
ATOM 983 N N . PHE A 1 125 ? -3.557 -17.812 -4.848 1 94.44 125 PHE A N 1
ATOM 984 C CA . PHE A 1 125 ? -4.02 -17.359 -6.152 1 94.44 125 PHE A CA 1
ATOM 985 C C . PHE A 1 125 ? -5.516 -17.062 -6.129 1 94.44 125 PHE A C 1
ATOM 987 O O . PHE A 1 125 ? -5.949 -15.984 -6.523 1 94.44 125 PHE A O 1
ATOM 994 N N . ASN A 1 126 ? -6.227 -17.953 -5.586 1 91.62 126 ASN A N 1
ATOM 995 C CA . ASN A 1 126 ? -7.68 -17.812 -5.559 1 91.62 126 ASN A CA 1
ATOM 996 C C . ASN A 1 126 ? -8.117 -16.672 -4.641 1 91.62 126 ASN A C 1
ATOM 998 O O . ASN A 1 126 ? -9.117 -16.016 -4.91 1 91.62 126 ASN A O 1
ATOM 1002 N N . SER A 1 127 ? -7.387 -16.562 -3.6 1 92.81 127 SER A N 1
ATOM 1003 C CA . SER A 1 127 ? -7.75 -15.523 -2.639 1 92.81 127 SER A CA 1
ATOM 1004 C C . SER A 1 127 ? -7.691 -14.133 -3.271 1 92.81 127 SER A C 1
ATOM 1006 O O . SER A 1 127 ? -8.367 -13.211 -2.814 1 92.81 127 SER A O 1
ATOM 1008 N N . LEU A 1 128 ? -6.887 -14.008 -4.348 1 94.5 128 LEU A N 1
ATOM 1009 C CA . LEU A 1 128 ? -6.727 -12.727 -5.02 1 94.5 128 LEU A CA 1
ATOM 1010 C C . LEU A 1 128 ? -7.848 -12.5 -6.027 1 94.5 128 LEU A C 1
ATOM 1012 O O . LEU A 1 128 ? -7.969 -11.406 -6.594 1 94.5 128 LEU A O 1
ATOM 1016 N N . ARG A 1 129 ? -8.594 -13.492 -6.297 1 91 129 ARG A N 1
ATOM 1017 C CA . ARG A 1 129 ? -9.789 -13.445 -7.141 1 91 129 ARG A CA 1
ATOM 1018 C C . ARG A 1 129 ? -9.445 -12.945 -8.539 1 91 129 ARG A C 1
ATOM 1020 O O . ARG A 1 129 ? -10.086 -12.016 -9.047 1 91 129 ARG A O 1
ATOM 1027 N N . PRO A 1 130 ? -8.477 -13.617 -9.172 1 92.62 130 PRO A N 1
ATOM 1028 C CA . PRO A 1 130 ? -8.133 -13.211 -10.539 1 92.62 130 PRO A CA 1
ATOM 1029 C C . PRO A 1 130 ? -9.258 -13.5 -11.531 1 92.62 130 PRO A C 1
ATOM 1031 O O . PRO A 1 130 ? -10.102 -14.359 -11.281 1 92.62 130 PRO A O 1
ATOM 1034 N N . THR A 1 131 ? -9.297 -12.57 -12.578 1 87.12 131 THR A N 1
ATOM 1035 C CA . THR A 1 131 ? -10.266 -12.781 -13.648 1 87.12 131 THR A CA 1
ATOM 1036 C C . THR A 1 131 ? -9.648 -13.586 -14.789 1 87.12 131 THR A C 1
ATOM 1038 O O . THR A 1 131 ? -8.438 -13.523 -15.008 1 87.12 131 THR A O 1
ATOM 1041 N N . ASN A 1 132 ? -10.57 -14.125 -15.766 1 67.56 132 ASN A N 1
ATOM 1042 C CA . ASN A 1 132 ? -10.305 -14.797 -17.031 1 67.56 132 ASN A CA 1
ATOM 1043 C C . ASN A 1 132 ? -9.305 -15.93 -16.859 1 67.56 132 ASN A C 1
ATOM 1045 O O . ASN A 1 132 ? -8.297 -15.992 -17.578 1 67.56 132 ASN A O 1
ATOM 1049 N N . GLY A 1 133 ? -9.234 -16.609 -15.789 1 55.91 133 GLY A N 1
ATOM 1050 C CA . GLY A 1 133 ? -8.281 -17.703 -15.766 1 55.91 133 GLY A CA 1
ATOM 1051 C C . GLY A 1 133 ? -8.531 -18.734 -16.844 1 55.91 133 GLY A C 1
ATOM 1052 O O . GLY A 1 133 ? -9.609 -19.328 -16.906 1 55.91 133 GLY A O 1
ATOM 1053 N N . MET A 1 134 ? -8.102 -18.406 -18.094 1 48.81 134 MET A N 1
ATOM 1054 C CA . MET A 1 134 ? -8.266 -19.422 -19.125 1 48.81 134 MET A CA 1
ATOM 1055 C C . MET A 1 134 ? -7.695 -20.766 -18.656 1 48.81 134 MET A C 1
ATOM 1057 O O . MET A 1 134 ? -8.289 -21.812 -18.906 1 48.81 134 MET A O 1
ATOM 1061 N N . ARG A 1 135 ? -6.324 -20.797 -18.719 1 50.78 135 ARG A N 1
ATOM 1062 C CA . ARG A 1 135 ? -5.605 -22.016 -18.344 1 50.78 135 ARG A CA 1
ATOM 1063 C C . ARG A 1 135 ? -5.41 -22.094 -16.844 1 50.78 135 ARG A C 1
ATOM 1065 O O . ARG A 1 135 ? -5.441 -21.062 -16.141 1 50.78 135 ARG A O 1
ATOM 1072 N N . ILE A 1 136 ? -5.195 -23.219 -16.438 1 57.78 136 ILE A N 1
ATOM 1073 C CA . ILE A 1 136 ? -5.113 -23.609 -15.039 1 57.78 136 ILE A CA 1
ATOM 1074 C C . ILE A 1 136 ? -4.086 -22.734 -14.32 1 57.78 136 ILE A C 1
ATOM 1076 O O . ILE A 1 136 ? -2.906 -22.734 -14.672 1 57.78 136 ILE A O 1
ATOM 1080 N N . ARG A 1 137 ? -4.473 -21.766 -13.617 1 80.75 137 ARG A N 1
ATOM 1081 C CA . ARG A 1 137 ? -3.863 -21.094 -12.469 1 80.75 137 ARG A CA 1
ATOM 1082 C C . ARG A 1 137 ? -3.123 -19.844 -12.898 1 80.75 137 ARG A C 1
ATOM 1084 O O . ARG A 1 137 ? -1.981 -19.609 -12.492 1 80.75 137 ARG A O 1
ATOM 1091 N N . THR A 1 138 ? -3.486 -19.234 -14.141 1 90.25 138 THR A N 1
ATOM 1092 C CA . THR A 1 138 ? -3.119 -17.875 -14.539 1 90.25 138 THR A CA 1
ATOM 1093 C C . THR A 1 138 ? -4.352 -16.984 -14.609 1 90.25 138 THR A C 1
ATOM 1095 O O . THR A 1 138 ? -5.406 -17.406 -15.094 1 90.25 138 THR A O 1
ATOM 1098 N N . GLY A 1 139 ? -4.238 -15.836 -14.172 1 93.25 139 GLY A N 1
ATOM 1099 C CA . GLY A 1 139 ? -5.309 -14.852 -14.188 1 93.25 139 GLY A CA 1
ATOM 1100 C C . GLY A 1 139 ? -4.809 -13.422 -14.039 1 93.25 139 GLY A C 1
ATOM 1101 O O . GLY A 1 139 ? -3.604 -13.195 -13.906 1 93.2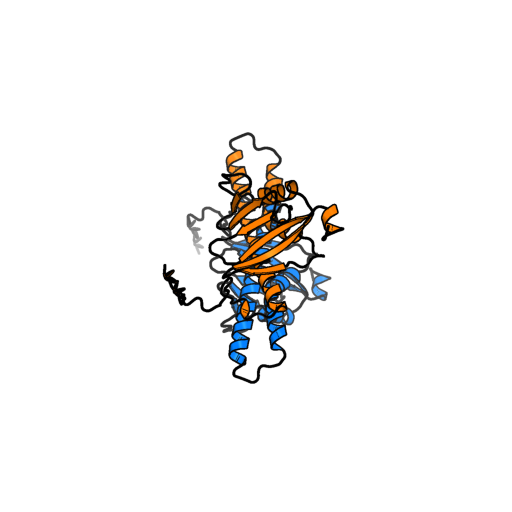5 139 GLY A O 1
ATOM 1102 N N . ASN A 1 140 ? -5.793 -12.547 -14.211 1 92.31 140 ASN A N 1
ATOM 1103 C CA . ASN A 1 140 ? -5.449 -11.133 -14.117 1 92.31 140 ASN A CA 1
ATOM 1104 C C . ASN A 1 140 ? -6.156 -10.461 -12.945 1 92.31 140 ASN A C 1
ATOM 1106 O O . ASN A 1 140 ? -7.328 -10.734 -12.68 1 92.31 140 ASN A O 1
ATOM 1110 N N . ILE A 1 141 ? -5.406 -9.641 -12.305 1 93.25 141 ILE A N 1
ATOM 1111 C CA . ILE A 1 141 ? -5.938 -8.672 -11.344 1 93.25 141 ILE A CA 1
ATOM 1112 C C . ILE A 1 141 ? -5.637 -7.258 -11.828 1 93.25 141 ILE A C 1
ATOM 1114 O O . ILE A 1 141 ? -4.547 -6.73 -11.586 1 93.25 141 ILE A O 1
ATOM 1118 N N . GLY A 1 142 ? -6.613 -6.664 -12.469 1 90.12 142 GLY A N 1
ATOM 1119 C CA . GLY A 1 142 ? -6.277 -5.473 -13.227 1 90.12 142 GLY A CA 1
ATOM 1120 C C . GLY A 1 142 ? -5.25 -5.727 -14.32 1 90.12 142 GLY A C 1
ATOM 1121 O O . GLY A 1 142 ? -5.434 -6.617 -15.148 1 90.12 142 GLY A O 1
ATOM 1122 N N . ARG A 1 143 ? -4.211 -5.051 -14.203 1 91.38 143 ARG A N 1
ATOM 1123 C CA . ARG A 1 143 ? -3.166 -5.215 -15.211 1 91.38 143 ARG A CA 1
ATOM 1124 C C . ARG A 1 143 ? -2.113 -6.215 -14.75 1 91.38 143 ARG A C 1
ATOM 1126 O O . ARG A 1 143 ? -1.212 -6.57 -15.516 1 91.38 143 ARG A O 1
ATOM 1133 N N . THR A 1 144 ? -2.266 -6.645 -13.547 1 94.25 144 THR A N 1
ATOM 1134 C CA . THR A 1 144 ? -1.302 -7.59 -12.992 1 94.25 144 THR A CA 1
ATOM 1135 C C . THR A 1 144 ? -1.694 -9.023 -13.336 1 94.25 144 THR A C 1
ATOM 1137 O O . THR A 1 144 ? -2.781 -9.484 -12.977 1 94.25 144 THR A O 1
ATOM 1140 N N . LYS A 1 145 ? -0.816 -9.656 -14.031 1 93.94 145 LYS A N 1
ATOM 1141 C CA . LYS A 1 145 ? -0.985 -11.078 -14.32 1 93.94 145 LYS A CA 1
ATOM 1142 C C . LYS A 1 145 ? -0.443 -11.93 -13.18 1 93.94 145 LYS A C 1
ATOM 1144 O O . LYS A 1 145 ? 0.656 -11.688 -12.68 1 93.94 145 LYS A O 1
ATOM 1149 N N . VAL A 1 146 ? -1.224 -12.852 -12.758 1 96.06 146 VAL A N 1
ATOM 1150 C CA . VAL A 1 146 ? -0.809 -13.797 -11.719 1 96.06 146 VAL A CA 1
ATOM 1151 C C . VAL A 1 146 ? -0.755 -15.211 -12.297 1 96.06 146 VAL A C 1
ATOM 1153 O O . VAL A 1 146 ? -1.704 -15.656 -12.945 1 96.06 146 VAL A O 1
ATOM 1156 N N . THR A 1 147 ? 0.377 -15.883 -12.109 1 93.81 147 THR A N 1
ATOM 1157 C CA . THR A 1 147 ? 0.576 -17.219 -12.633 1 93.81 147 THR A CA 1
ATOM 1158 C C . THR A 1 147 ? 1.083 -18.156 -11.539 1 93.81 147 THR A C 1
ATOM 1160 O O . THR A 1 147 ? 2.033 -17.828 -10.828 1 93.81 147 THR A O 1
ATOM 1163 N N . VAL A 1 148 ? 0.396 -19.266 -11.43 1 93.94 148 VAL A N 1
ATOM 1164 C CA . VAL A 1 148 ? 0.848 -20.312 -10.516 1 93.94 148 VAL A CA 1
ATOM 1165 C C . VAL A 1 148 ? 1.384 -21.5 -11.312 1 93.94 148 VAL A C 1
ATOM 1167 O O . VAL A 1 148 ? 0.764 -21.922 -12.289 1 93.94 148 VAL A O 1
ATOM 1170 N N . ARG A 1 149 ? 2.543 -21.953 -10.859 1 90.81 149 ARG A N 1
ATOM 1171 C CA . ARG A 1 149 ? 3.148 -23.141 -11.477 1 90.81 149 ARG A CA 1
ATOM 1172 C C . ARG A 1 149 ? 3.475 -24.188 -10.43 1 90.81 149 ARG A C 1
ATOM 1174 O O . ARG A 1 149 ? 3.879 -23.859 -9.312 1 90.81 149 ARG A O 1
ATOM 1181 N N . SER A 1 150 ? 3.219 -25.484 -10.719 1 87.25 150 SER A N 1
ATOM 1182 C CA . SER A 1 150 ? 3.449 -26.578 -9.797 1 87.25 150 SER A CA 1
ATOM 1183 C C . SER A 1 150 ? 4.938 -26.844 -9.617 1 87.25 150 SER A C 1
ATOM 1185 O O . SER A 1 150 ? 5.352 -27.438 -8.609 1 87.25 150 SER A O 1
ATOM 1187 N N . SER A 1 151 ? 5.648 -26.594 -10.547 1 81.19 151 SER A N 1
ATOM 1188 C CA . SER A 1 151 ? 7.086 -26.828 -10.43 1 81.19 151 SER A CA 1
ATOM 1189 C C . SER A 1 151 ? 7.883 -25.719 -11.102 1 81.19 151 SER A C 1
ATOM 1191 O O . SER A 1 151 ? 7.375 -25.047 -12 1 81.19 151 SER A O 1
ATOM 1193 N N . SER A 1 152 ? 8.93 -25.438 -10.359 1 66.62 152 SER A N 1
ATOM 1194 C CA . SER A 1 152 ? 9.922 -24.531 -10.93 1 66.62 152 SER A CA 1
ATOM 1195 C C . SER A 1 152 ? 11.18 -25.281 -11.344 1 66.62 152 SER A C 1
ATOM 1197 O O . SER A 1 152 ? 11.242 -26.5 -11.242 1 66.62 152 SER A O 1
ATOM 1199 N N . SER A 1 153 ? 12.062 -24.594 -11.984 1 63.19 153 SER A N 1
ATOM 1200 C CA . SER A 1 153 ? 13.367 -25.172 -12.305 1 63.19 153 SER A CA 1
ATOM 1201 C C . SER A 1 153 ? 13.992 -25.844 -11.094 1 63.19 153 SER A C 1
ATOM 1203 O O . SER A 1 153 ? 14.766 -26.797 -11.227 1 63.19 153 SER A O 1
ATOM 1205 N N . TYR A 1 154 ? 13.5 -25.438 -9.898 1 66.75 154 TYR A N 1
ATOM 1206 C CA . TYR A 1 154 ? 14.062 -26.031 -8.688 1 66.75 154 TYR A CA 1
ATOM 1207 C C . TYR A 1 154 ? 13.086 -27 -8.047 1 66.75 154 TYR A C 1
ATOM 1209 O O . TYR A 1 154 ? 13.234 -27.359 -6.875 1 66.75 154 TYR A O 1
ATOM 1217 N N . GLY A 1 155 ? 11.969 -27.281 -8.766 1 74.19 155 GLY A N 1
ATOM 1218 C CA . GLY A 1 155 ? 11.055 -28.328 -8.344 1 74.19 155 GLY A CA 1
ATOM 1219 C C . GLY A 1 155 ? 10.031 -27.859 -7.328 1 74.19 155 GLY A C 1
ATOM 1220 O O . GLY A 1 155 ? 9.352 -28.672 -6.699 1 74.19 155 GLY A O 1
ATOM 1221 N N . ARG A 1 156 ? 9.977 -26.609 -7.117 1 86.81 156 ARG A N 1
ATOM 1222 C CA . ARG A 1 156 ? 9.055 -26.062 -6.125 1 86.81 156 ARG A CA 1
ATOM 1223 C C . ARG A 1 156 ? 7.957 -25.234 -6.789 1 86.81 156 ARG A C 1
ATOM 1225 O O . ARG A 1 156 ? 8.195 -24.594 -7.816 1 86.81 156 ARG A O 1
ATOM 1232 N N . PRO A 1 157 ? 6.785 -25.297 -6.215 1 92.12 157 PRO A N 1
ATOM 1233 C CA . PRO A 1 157 ? 5.727 -24.453 -6.762 1 92.12 157 PRO A CA 1
ATOM 1234 C C . PRO A 1 157 ? 6.031 -22.953 -6.617 1 92.12 157 PRO A C 1
ATOM 1236 O O . PRO A 1 157 ? 6.738 -22.562 -5.691 1 92.12 157 PRO A O 1
ATOM 1239 N N . THR A 1 158 ? 5.527 -22.188 -7.578 1 94.62 158 THR A N 1
ATOM 1240 C CA . THR A 1 158 ? 5.762 -20.75 -7.535 1 94.62 158 THR A CA 1
ATOM 1241 C C . THR A 1 158 ? 4.5 -19.984 -7.918 1 94.62 158 THR A C 1
ATOM 1243 O O . THR A 1 158 ? 3.613 -20.531 -8.578 1 94.62 158 THR A O 1
ATOM 1246 N N . MET A 1 159 ? 4.387 -18.828 -7.457 1 95.5 159 MET A N 1
ATOM 1247 C CA . MET A 1 159 ? 3.43 -17.828 -7.934 1 95.5 159 MET A CA 1
ATOM 1248 C C . MET A 1 159 ? 4.141 -16.547 -8.344 1 95.5 159 MET A C 1
ATOM 1250 O O . MET A 1 159 ? 4.98 -16.031 -7.605 1 95.5 159 MET A O 1
ATOM 1254 N N . GLU A 1 160 ? 3.736 -16.078 -9.516 1 96.38 160 GLU A N 1
ATOM 1255 C CA . GLU A 1 160 ? 4.371 -14.883 -10.055 1 96.38 160 GLU A CA 1
ATOM 1256 C C . GLU A 1 160 ? 3.342 -13.781 -10.312 1 96.38 160 GLU A C 1
ATOM 1258 O O . GLU A 1 160 ? 2.252 -14.047 -10.82 1 96.38 160 GLU A O 1
ATOM 1263 N N . LEU A 1 161 ? 3.672 -12.586 -9.852 1 97.19 161 LEU A N 1
ATOM 1264 C CA . LEU A 1 161 ? 2.912 -11.375 -10.172 1 97.19 161 LEU A CA 1
ATOM 1265 C C . LEU A 1 161 ? 3.691 -10.484 -11.125 1 97.19 161 LEU A C 1
ATOM 1267 O O . LEU A 1 161 ? 4.805 -10.055 -10.82 1 97.19 161 LEU A O 1
ATOM 1271 N N . ARG A 1 162 ? 3.029 -10.18 -12.289 1 95.44 162 ARG A N 1
ATOM 1272 C CA . ARG A 1 162 ? 3.707 -9.398 -13.32 1 95.44 162 ARG A CA 1
ATOM 1273 C C . ARG A 1 162 ? 2.75 -8.406 -13.969 1 95.44 162 ARG A C 1
ATOM 1275 O O . ARG A 1 162 ? 1.686 -8.789 -14.461 1 95.44 162 ARG A O 1
ATOM 1282 N N . ASN A 1 163 ? 3.082 -7.211 -13.789 1 93.19 163 ASN A N 1
ATOM 1283 C CA . ASN A 1 163 ? 2.449 -6.18 -14.602 1 93.19 163 ASN A CA 1
ATOM 1284 C C . ASN A 1 163 ? 3.277 -5.859 -15.844 1 93.19 163 ASN A C 1
ATOM 1286 O O . ASN A 1 163 ? 4.406 -5.379 -15.742 1 93.19 163 ASN A O 1
ATOM 1290 N N . PRO A 1 164 ? 2.748 -6.191 -17.016 1 89.31 164 PRO A N 1
ATOM 1291 C CA . PRO A 1 164 ? 3.537 -6.035 -18.234 1 89.31 164 PRO A CA 1
ATOM 1292 C C . PRO A 1 164 ? 4.012 -4.598 -18.453 1 89.31 164 PRO A C 1
ATOM 1294 O O . PRO A 1 164 ? 4.984 -4.367 -19.188 1 89.31 164 PRO A O 1
ATOM 1297 N N . ASN A 1 165 ? 3.361 -3.65 -17.844 1 89.5 165 ASN A N 1
ATOM 1298 C CA . ASN A 1 165 ? 3.734 -2.248 -18 1 89.5 165 ASN A CA 1
ATOM 1299 C C . ASN A 1 165 ? 4.742 -1.813 -16.938 1 89.5 165 ASN A C 1
ATOM 1301 O O . ASN A 1 165 ? 5.148 -0.651 -16.906 1 89.5 165 ASN A O 1
ATOM 1305 N N . ARG A 1 166 ? 4.98 -2.736 -16.109 1 91.56 166 ARG A N 1
ATOM 1306 C CA . ARG A 1 166 ? 5.93 -2.434 -15.039 1 91.56 166 ARG A CA 1
ATOM 1307 C C . ARG A 1 166 ? 7.109 -3.398 -15.062 1 91.56 166 ARG A C 1
ATOM 1309 O O . ARG A 1 166 ? 6.953 -4.57 -15.414 1 91.56 166 ARG A O 1
ATOM 1316 N N . ASN A 1 167 ? 8.219 -2.953 -14.695 1 93.88 167 ASN A N 1
ATOM 1317 C CA . ASN A 1 167 ? 9.445 -3.736 -14.789 1 93.88 167 ASN A CA 1
ATOM 1318 C C . ASN A 1 167 ? 9.805 -4.371 -13.445 1 93.88 167 ASN A C 1
ATOM 1320 O O . ASN A 1 167 ? 10.969 -4.676 -13.195 1 93.88 167 ASN A O 1
ATOM 1324 N N . PHE A 1 168 ? 8.883 -4.551 -12.609 1 97.5 168 PHE A N 1
ATOM 1325 C CA . PHE A 1 168 ? 9.125 -5.121 -11.289 1 97.5 168 PHE A CA 1
ATOM 1326 C C . PHE A 1 168 ? 8.234 -6.332 -11.055 1 97.5 168 PHE A C 1
ATOM 1328 O O . PHE A 1 168 ? 7.016 -6.199 -10.93 1 97.5 168 PHE A O 1
ATOM 1335 N N . VAL A 1 169 ? 8.836 -7.508 -10.992 1 97.75 169 VAL A N 1
ATOM 1336 C CA . VAL A 1 169 ? 8.148 -8.789 -10.867 1 97.75 169 VAL A CA 1
ATOM 1337 C C . VAL A 1 169 ? 8.297 -9.32 -9.445 1 97.75 169 VAL A C 1
ATOM 1339 O O . VAL A 1 169 ? 9.367 -9.211 -8.844 1 97.75 169 VAL A O 1
ATOM 1342 N N . ARG A 1 170 ? 7.207 -9.828 -8.883 1 98.06 170 ARG A N 1
ATOM 1343 C CA . ARG A 1 170 ? 7.262 -10.539 -7.609 1 98.06 170 ARG A CA 1
ATOM 1344 C C . ARG A 1 170 ? 7.07 -12.039 -7.816 1 98.06 170 ARG A C 1
ATOM 1346 O O . ARG A 1 170 ? 6.176 -12.461 -8.555 1 98.06 170 ARG A O 1
ATOM 1353 N N . LYS A 1 171 ? 7.906 -12.789 -7.141 1 96.31 171 LYS A N 1
ATOM 1354 C CA . LYS A 1 171 ? 7.82 -14.242 -7.207 1 96.31 171 LYS A CA 1
ATOM 1355 C C . LYS A 1 171 ? 7.82 -14.859 -5.809 1 96.31 171 LYS A C 1
ATOM 1357 O O . LYS A 1 171 ? 8.664 -14.516 -4.977 1 96.31 171 LYS A O 1
ATOM 1362 N N . PHE A 1 172 ? 6.852 -15.695 -5.566 1 96.81 172 PHE A N 1
ATOM 1363 C CA . PHE A 1 172 ? 6.77 -16.453 -4.324 1 96.81 172 PHE A CA 1
ATOM 1364 C C . PHE A 1 172 ? 7.094 -17.922 -4.562 1 96.81 172 PHE A C 1
ATOM 1366 O O . PHE A 1 172 ? 6.457 -18.578 -5.395 1 96.81 172 PHE A O 1
ATOM 1373 N N . ARG A 1 173 ? 8.062 -18.391 -3.877 1 94.62 173 ARG A N 1
ATOM 1374 C CA . ARG A 1 173 ? 8.438 -19.812 -3.924 1 94.62 173 ARG A CA 1
ATOM 1375 C C . ARG A 1 173 ? 7.934 -20.547 -2.689 1 94.62 173 ARG A C 1
ATOM 1377 O O . ARG A 1 173 ? 8.266 -20.188 -1.561 1 94.62 173 ARG A O 1
ATOM 1384 N N . TYR A 1 174 ? 7.18 -21.516 -2.932 1 94.31 174 TYR A N 1
ATOM 1385 C CA . TYR A 1 174 ? 6.555 -22.281 -1.855 1 94.31 174 TYR A CA 1
ATOM 1386 C C . TYR A 1 174 ? 7.406 -23.484 -1.48 1 94.31 174 TYR A C 1
ATOM 1388 O O . TYR A 1 174 ? 7.73 -24.312 -2.336 1 94.31 174 TYR A O 1
ATOM 1396 N N . GLU A 1 175 ? 7.734 -23.484 -0.195 1 89.06 175 GLU A N 1
ATOM 1397 C CA . GLU A 1 175 ? 8.641 -24.516 0.293 1 89.06 175 GLU A CA 1
ATOM 1398 C C . GLU A 1 175 ? 7.996 -25.344 1.405 1 89.06 175 GLU A C 1
ATOM 1400 O O . GLU A 1 175 ? 7.305 -24.797 2.268 1 89.06 175 GLU A O 1
ATOM 1405 N N . SER A 1 176 ? 8.188 -26.672 1.239 1 78.81 176 SER A N 1
ATOM 1406 C CA . SER A 1 176 ? 7.723 -27.547 2.311 1 78.81 176 SER A CA 1
ATOM 1407 C C . SER A 1 176 ? 8.594 -27.406 3.553 1 78.81 176 SER A C 1
ATOM 1409 O O . SER A 1 176 ? 9.711 -26.891 3.48 1 78.81 176 SER A O 1
ATOM 1411 N N . ARG A 1 177 ? 7.945 -27.828 4.684 1 69.06 177 ARG A N 1
ATOM 1412 C CA . ARG A 1 177 ? 8.711 -27.812 5.926 1 69.06 177 ARG A CA 1
ATOM 1413 C C . ARG A 1 177 ? 10.023 -28.562 5.766 1 69.06 177 ARG A C 1
ATOM 1415 O O . ARG A 1 177 ? 11.062 -28.141 6.277 1 69.06 177 ARG A O 1
ATOM 1422 N N . ARG A 1 178 ? 9.891 -29.594 5.074 1 59.44 178 ARG A N 1
ATOM 1423 C CA . ARG A 1 178 ? 11.07 -30.422 4.891 1 59.44 178 ARG A CA 1
ATOM 1424 C C . ARG A 1 178 ? 12.164 -29.672 4.133 1 59.44 178 ARG A C 1
ATOM 1426 O O . ARG A 1 178 ? 13.336 -29.734 4.512 1 59.44 178 ARG A O 1
ATOM 1433 N N . SER A 1 179 ? 11.805 -28.953 3.141 1 56.25 179 SER A N 1
ATOM 1434 C CA . SER A 1 179 ? 12.75 -28.219 2.305 1 56.25 179 SER A CA 1
ATOM 1435 C C . SER A 1 179 ? 13.352 -27.031 3.049 1 56.25 179 SER A C 1
ATOM 1437 O O . SER A 1 179 ? 14.477 -26.625 2.777 1 56.25 179 SER A O 1
ATOM 1439 N N . LEU A 1 180 ? 12.602 -26.5 3.961 1 59.06 180 LEU A N 1
ATOM 1440 C CA . LEU A 1 180 ? 13.062 -25.328 4.699 1 59.06 180 LEU A CA 1
ATOM 1441 C C . LEU A 1 180 ? 14.141 -25.703 5.707 1 59.06 180 LEU A C 1
ATOM 1443 O O . LEU A 1 180 ? 14.977 -24.875 6.074 1 59.06 180 LEU A O 1
ATOM 1447 N N . ARG A 1 181 ? 14.055 -26.922 6.172 1 54.75 181 ARG A N 1
ATOM 1448 C CA . ARG A 1 181 ? 15.031 -27.406 7.141 1 54.75 181 ARG A CA 1
ATOM 1449 C C . ARG A 1 181 ? 16.359 -27.734 6.469 1 54.75 181 ARG A C 1
ATOM 1451 O O . ARG A 1 181 ? 17.422 -27.641 7.086 1 54.75 181 ARG A O 1
ATOM 1458 N N . ASN A 1 182 ? 16.297 -28.266 5.203 1 47.91 182 ASN A N 1
ATOM 1459 C CA . ASN A 1 182 ? 17.484 -28.531 4.422 1 47.91 182 ASN A CA 1
ATOM 1460 C C . ASN A 1 182 ? 17.453 -27.812 3.074 1 47.91 182 ASN A C 1
ATOM 1462 O O . ASN A 1 182 ? 16.984 -28.375 2.08 1 47.91 182 ASN A O 1
ATOM 1466 N N . PRO A 1 183 ? 17.75 -26.547 3.082 1 46.09 183 PRO A N 1
ATOM 1467 C CA . PRO A 1 183 ? 17.547 -25.812 1.838 1 46.09 183 PRO A CA 1
ATOM 1468 C C . PRO A 1 183 ? 18.359 -26.359 0.674 1 46.09 183 PRO A C 1
ATOM 1470 O O . PRO A 1 183 ? 18.125 -26 -0.481 1 46.09 183 PRO A O 1
ATOM 1473 N N . TRP A 1 184 ? 19.438 -26.953 0.979 1 43.88 184 TRP A N 1
ATOM 1474 C CA . TRP A 1 184 ? 20.328 -27.625 0.031 1 43.88 184 TRP A CA 1
ATOM 1475 C C . TRP A 1 184 ? 19.984 -29.109 -0.065 1 43.88 184 TRP A C 1
ATOM 1477 O O . TRP A 1 184 ? 20.734 -29.891 -0.64 1 43.88 184 TRP A O 1
ATOM 1487 N N . GLY A 1 185 ? 18.812 -29.469 -0.176 1 36.53 185 GLY A N 1
ATOM 1488 C CA . GLY A 1 185 ? 18.844 -30.906 -0.326 1 36.53 185 GLY A CA 1
ATOM 1489 C C . GLY A 1 185 ? 20.219 -31.438 -0.703 1 36.53 185 GLY A C 1
ATOM 1490 O O . GLY A 1 185 ? 21.031 -30.719 -1.273 1 36.53 185 GLY A O 1
ATOM 1491 N N . MET B 1 1 ? -50.594 48.062 8.617 1 30.3 1 MET B N 1
ATOM 1492 C CA . MET B 1 1 ? -49.469 47.875 7.723 1 30.3 1 MET B CA 1
ATOM 1493 C C . MET B 1 1 ? -49.156 46.375 7.551 1 30.3 1 MET B C 1
ATOM 1495 O O . MET B 1 1 ? -48.875 45.688 8.531 1 30.3 1 MET B O 1
ATOM 1499 N N . LEU B 1 2 ? -49.656 45.75 6.484 1 30.77 2 LEU B N 1
ATOM 1500 C CA . LEU B 1 2 ? -49.719 44.344 6.074 1 30.77 2 LEU B CA 1
ATOM 1501 C C . LEU B 1 2 ? -48.344 43.812 5.695 1 30.77 2 LEU B C 1
ATOM 1503 O O . LEU B 1 2 ? -47.688 44.344 4.793 1 30.77 2 LEU B O 1
ATOM 1507 N N . PHE B 1 3 ? -47.594 43.219 6.637 1 33.16 3 PHE B N 1
ATOM 1508 C CA . PHE B 1 3 ? -46.281 42.625 6.426 1 33.16 3 PHE B CA 1
ATOM 1509 C C . PHE B 1 3 ? -46.375 41.469 5.418 1 33.16 3 PHE B C 1
ATOM 1511 O O . PHE B 1 3 ? -47.188 40.562 5.57 1 33.16 3 PHE B O 1
ATOM 1518 N N . ASN B 1 4 ? -46.125 41.75 4.152 1 30.77 4 ASN B N 1
ATOM 1519 C CA . ASN B 1 4 ? -46 40.75 3.086 1 30.77 4 ASN B CA 1
ATOM 1520 C C . ASN B 1 4 ? -45 39.656 3.438 1 30.77 4 ASN B C 1
ATOM 1522 O O . ASN B 1 4 ? -43.812 39.938 3.66 1 30.77 4 ASN B O 1
ATOM 1526 N N . LEU B 1 5 ? -45.469 38.5 3.867 1 29.47 5 LEU B N 1
ATOM 1527 C CA . LEU B 1 5 ? -44.75 37.25 4.082 1 29.47 5 LEU B CA 1
ATOM 1528 C C . LEU B 1 5 ? -44.125 36.75 2.781 1 29.47 5 LEU B C 1
ATOM 1530 O O . LEU B 1 5 ? -44.844 36.375 1.844 1 29.47 5 LEU B O 1
ATOM 1534 N N . LYS B 1 6 ? -43.031 37.406 2.352 1 29.44 6 LYS B N 1
ATOM 1535 C CA . LYS B 1 6 ? -42.312 36.812 1.236 1 29.44 6 LYS B CA 1
ATOM 1536 C C . LYS B 1 6 ? -42.094 35.312 1.476 1 29.44 6 LYS B C 1
ATOM 1538 O O . LYS B 1 6 ? -41.531 34.906 2.506 1 29.44 6 LYS B O 1
ATOM 1543 N N . THR B 1 7 ? -42.844 34.438 0.854 1 27.11 7 THR B N 1
ATOM 1544 C CA . THR B 1 7 ? -42.688 33 0.722 1 27.11 7 THR B CA 1
ATOM 1545 C C . THR B 1 7 ? -41.344 32.656 0.08 1 27.11 7 THR B C 1
ATOM 1547 O O . THR B 1 7 ? -41.094 33.031 -1.072 1 27.11 7 THR B O 1
ATOM 1550 N N . PHE B 1 8 ? -40.281 32.719 0.778 1 25.33 8 PHE B N 1
ATOM 1551 C CA . PHE B 1 8 ? -39.031 32.188 0.232 1 25.33 8 PHE B CA 1
ATOM 1552 C C . PHE B 1 8 ? -39.25 30.75 -0.22 1 25.33 8 PHE B C 1
ATOM 1554 O O . PHE B 1 8 ? -39.594 29.875 0.587 1 25.33 8 PHE B O 1
ATOM 1561 N N . THR B 1 9 ? -39.625 30.5 -1.432 1 25.25 9 THR B N 1
ATOM 1562 C CA . THR B 1 9 ? -39.594 29.172 -2.049 1 25.25 9 THR B CA 1
ATOM 1563 C C . THR B 1 9 ? -38.188 28.594 -2.043 1 25.25 9 THR B C 1
ATOM 1565 O O . THR B 1 9 ? -37.281 29.156 -2.637 1 25.25 9 THR B O 1
ATOM 1568 N N . PHE B 1 10 ? -37.875 27.891 -1.022 1 25.33 10 PHE B N 1
ATOM 1569 C CA . PHE B 1 10 ? -36.688 27.031 -1.025 1 25.33 10 PHE B CA 1
ATOM 1570 C C . PHE B 1 10 ? -36.656 26.156 -2.27 1 25.33 10 PHE B C 1
ATOM 1572 O O . PHE B 1 10 ? -37.562 25.344 -2.477 1 25.33 10 PHE B O 1
ATOM 1579 N N . CYS B 1 11 ? -36.25 26.672 -3.371 1 27.06 11 CYS B N 1
ATOM 1580 C CA . CYS B 1 11 ? -36 25.797 -4.508 1 27.06 11 CYS B CA 1
ATOM 1581 C C . CYS B 1 11 ? -35.188 24.578 -4.086 1 27.06 11 CYS B C 1
ATOM 1583 O O . CYS B 1 11 ? -34.062 24.734 -3.561 1 27.06 11 CYS B O 1
ATOM 1585 N N . TYR B 1 12 ? -35.812 23.5 -3.842 1 29.89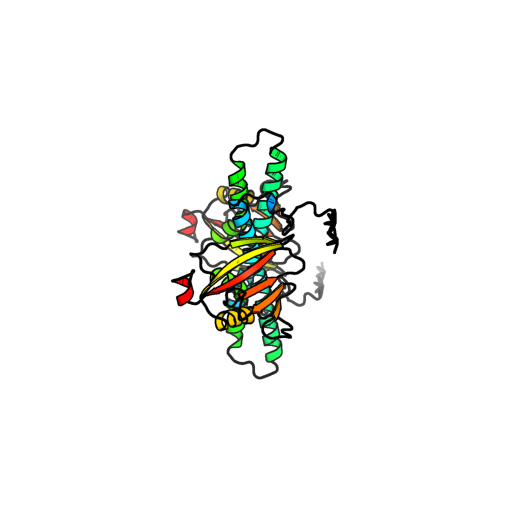 12 TYR B N 1
ATOM 1586 C CA . TYR B 1 12 ? -35.25 22.156 -3.803 1 29.89 12 TYR B CA 1
ATOM 1587 C C . TYR B 1 12 ? -34.406 21.875 -5.047 1 29.89 12 TYR B C 1
ATOM 1589 O O . TYR B 1 12 ? -34.938 21.781 -6.152 1 29.89 12 TYR B O 1
ATOM 1597 N N . ARG B 1 13 ? -33.312 22.641 -5.277 1 31.09 13 ARG B N 1
ATOM 1598 C CA . ARG B 1 13 ? -32.469 22.078 -6.332 1 31.09 13 ARG B CA 1
ATOM 1599 C C . ARG B 1 13 ? -32.406 20.562 -6.219 1 31.09 13 ARG B C 1
ATOM 1601 O O . ARG B 1 13 ? -32.031 20.031 -5.164 1 31.09 13 ARG B O 1
ATOM 1608 N N . SER B 1 14 ? -33.094 19.781 -6.945 1 32.81 14 SER B N 1
ATOM 1609 C CA . SER B 1 14 ? -33.125 18.344 -7.27 1 32.81 14 SER B CA 1
ATOM 1610 C C . SER B 1 14 ? -31.719 17.875 -7.668 1 32.81 14 SER B C 1
ATOM 1612 O O . SER B 1 14 ? -31.344 17.938 -8.844 1 32.81 14 SER B O 1
ATOM 1614 N N . ASP B 1 15 ? -30.562 18.453 -7.332 1 36.03 15 ASP B N 1
ATOM 1615 C CA . ASP B 1 15 ? -29.266 17.969 -7.801 1 36.03 15 ASP B CA 1
ATOM 1616 C C . ASP B 1 15 ? -29.234 16.438 -7.797 1 36.03 15 ASP B C 1
ATOM 1618 O O . ASP B 1 15 ? -29.656 15.805 -6.824 1 36.03 15 ASP B O 1
ATOM 1622 N N . SER B 1 16 ? -29.344 15.75 -8.781 1 37.47 16 SER B N 1
ATOM 1623 C CA . SER B 1 16 ? -29.328 14.328 -9.102 1 37.47 16 SER B CA 1
ATOM 1624 C C . SER B 1 16 ? -28.297 13.586 -8.258 1 37.47 16 SER B C 1
ATOM 1626 O O . SER B 1 16 ? -27.156 13.406 -8.68 1 37.47 16 SER B O 1
ATOM 1628 N N . ASP B 1 17 ? -27.75 13.852 -7.035 1 45.41 17 ASP B N 1
ATOM 1629 C CA . ASP B 1 17 ? -26.844 13.422 -5.977 1 45.41 17 ASP B CA 1
ATOM 1630 C C . ASP B 1 17 ? -27.125 11.969 -5.574 1 45.41 17 ASP B C 1
ATOM 1632 O O . ASP B 1 17 ? -28.047 11.703 -4.82 1 45.41 17 ASP B O 1
ATOM 1636 N N . ASP B 1 18 ? -27.156 10.969 -6.387 1 56.72 18 ASP B N 1
ATOM 1637 C CA . ASP B 1 18 ? -27.656 9.609 -6.238 1 56.72 18 ASP B CA 1
ATOM 1638 C C . ASP B 1 18 ? -27.25 9.016 -4.891 1 56.72 18 ASP B C 1
ATOM 1640 O O . ASP B 1 18 ? -27.469 7.832 -4.633 1 56.72 18 ASP B O 1
ATOM 1644 N N . GLY B 1 19 ? -26.875 9.75 -3.873 1 76.31 19 GLY B N 1
ATOM 1645 C CA . GLY B 1 19 ? -26.656 9.352 -2.492 1 76.31 19 GLY B CA 1
ATOM 1646 C C . GLY B 1 19 ? -25.469 8.414 -2.322 1 76.31 19 GLY B C 1
ATOM 1647 O O . GLY B 1 19 ? -25.203 7.934 -1.219 1 76.31 19 GLY B O 1
ATOM 1648 N N . LYS B 1 20 ? -24.75 8.18 -3.457 1 87.31 20 LYS B N 1
ATOM 1649 C CA . LYS B 1 20 ? -23.625 7.238 -3.355 1 87.31 20 LYS B CA 1
ATOM 1650 C C . LYS B 1 20 ? -22.359 7.938 -2.885 1 87.31 20 LYS B C 1
ATOM 1652 O O . LYS B 1 20 ? -22.141 9.109 -3.197 1 87.31 20 LYS B O 1
ATOM 1657 N N . LEU B 1 21 ? -21.641 7.352 -2.02 1 93.56 21 LEU B N 1
ATOM 1658 C CA . LEU B 1 21 ? -20.281 7.723 -1.623 1 93.56 21 LEU B CA 1
ATOM 1659 C C . LEU B 1 21 ? -19.266 6.734 -2.174 1 93.56 21 LEU B C 1
ATOM 1661 O O . LEU B 1 21 ? -19.109 5.637 -1.637 1 93.56 21 LEU B O 1
ATOM 1665 N N . VAL B 1 22 ? -18.547 7.227 -3.287 1 94 22 VAL B N 1
ATOM 1666 C CA . VAL B 1 22 ? -17.688 6.297 -4.016 1 94 22 VAL B CA 1
ATOM 1667 C C . VAL B 1 22 ? -16.219 6.621 -3.75 1 94 22 VAL B C 1
ATOM 1669 O O . VAL B 1 22 ? -15.789 7.762 -3.932 1 94 22 VAL B O 1
ATOM 1672 N N . VAL B 1 23 ? -15.5 5.66 -3.303 1 94.88 23 VAL B N 1
ATOM 1673 C CA . VAL B 1 23 ? -14.055 5.723 -3.107 1 94.88 23 VAL B CA 1
ATOM 1674 C C . VAL B 1 23 ? -13.367 4.66 -3.963 1 94.88 23 VAL B C 1
ATOM 1676 O O . VAL B 1 23 ? -13.602 3.461 -3.779 1 94.88 23 VAL B O 1
ATOM 1679 N N . ASP B 1 24 ? -12.562 5.094 -4.871 1 92.5 24 ASP B N 1
ATOM 1680 C CA . ASP B 1 24 ? -11.852 4.188 -5.77 1 92.5 24 ASP B CA 1
ATOM 1681 C C . ASP B 1 24 ? -12.797 3.166 -6.387 1 92.5 24 ASP B C 1
ATOM 1683 O O . ASP B 1 24 ? -12.5 1.969 -6.41 1 92.5 24 ASP B O 1
ATOM 1687 N N . GLY B 1 25 ? -13.945 3.621 -6.777 1 91.69 25 GLY B N 1
ATOM 1688 C CA . GLY B 1 25 ? -14.906 2.82 -7.516 1 91.69 25 GLY B CA 1
ATOM 1689 C C . GLY B 1 25 ? -15.797 1.98 -6.613 1 91.69 25 GLY B C 1
ATOM 1690 O O . GLY B 1 25 ? -16.641 1.223 -7.098 1 91.69 25 GLY B O 1
ATOM 1691 N N . VAL B 1 26 ? -15.617 2.127 -5.355 1 93.19 26 VAL B N 1
ATOM 1692 C CA . VAL B 1 26 ? -16.406 1.359 -4.406 1 93.19 26 VAL B CA 1
ATOM 1693 C C . VAL B 1 26 ? -17.406 2.277 -3.709 1 93.19 26 VAL B C 1
ATOM 1695 O O . VAL B 1 26 ? -17.031 3.285 -3.109 1 93.19 26 VAL B O 1
ATOM 1698 N N . ASP B 1 27 ? -18.656 1.903 -3.848 1 93.06 27 ASP B N 1
ATOM 1699 C CA . ASP B 1 27 ? -19.641 2.609 -3.043 1 93.06 27 ASP B CA 1
ATOM 1700 C C . ASP B 1 27 ? -19.594 2.156 -1.585 1 93.06 27 ASP B C 1
ATOM 1702 O O . ASP B 1 27 ? -20.047 1.056 -1.255 1 93.06 27 ASP B O 1
ATOM 1706 N N . VAL B 1 28 ? -19.141 3.025 -0.771 1 94.06 28 VAL B N 1
ATOM 1707 C CA . VAL B 1 28 ? -18.828 2.627 0.598 1 94.06 28 VAL B CA 1
ATOM 1708 C C . VAL B 1 28 ? -20.125 2.363 1.368 1 94.06 28 VAL B C 1
ATOM 1710 O O . VAL B 1 28 ? -20.109 1.706 2.412 1 94.06 28 VAL B O 1
ATOM 1713 N N . ASN B 1 29 ? -21.203 2.777 0.881 1 90.56 29 ASN B N 1
ATOM 1714 C CA . ASN B 1 29 ? -22.469 2.549 1.548 1 90.56 29 ASN B CA 1
ATOM 1715 C C . ASN B 1 29 ? -22.922 1.097 1.411 1 90.56 29 ASN B C 1
ATOM 1717 O O . ASN B 1 29 ? -23.812 0.649 2.135 1 90.56 29 ASN B O 1
ATOM 1721 N N . THR B 1 30 ? -22.406 0.383 0.498 1 88.12 30 THR B N 1
ATOM 1722 C CA . THR B 1 30 ? -22.797 -1.006 0.282 1 88.12 30 THR B CA 1
ATOM 1723 C C . THR B 1 30 ? -22.016 -1.938 1.199 1 88.12 30 THR B C 1
ATOM 1725 O O . THR B 1 30 ? -22.297 -3.137 1.26 1 88.12 30 THR B O 1
ATOM 1728 N N . LEU B 1 31 ? -21.062 -1.408 1.903 1 90.69 31 LEU B N 1
ATOM 1729 C CA . LEU B 1 31 ? -20.203 -2.219 2.76 1 90.69 31 LEU B CA 1
ATOM 1730 C C . LEU B 1 31 ? -20.734 -2.246 4.191 1 90.69 31 LEU B C 1
ATOM 1732 O O . LEU B 1 31 ? -21.203 -1.23 4.699 1 90.69 31 LEU B O 1
ATOM 1736 N N . ASN B 1 32 ? -20.688 -3.459 4.77 1 89.31 32 ASN B N 1
ATOM 1737 C CA . ASN B 1 32 ? -20.906 -3.482 6.211 1 89.31 32 ASN B CA 1
ATOM 1738 C C . ASN B 1 32 ? -19.703 -2.947 6.973 1 89.31 32 ASN B C 1
ATOM 1740 O O . ASN B 1 32 ? -18.672 -2.613 6.371 1 89.31 32 ASN B O 1
ATOM 1744 N N . ASN B 1 33 ? -19.734 -2.867 8.25 1 89.31 33 ASN B N 1
ATOM 1745 C CA . ASN B 1 33 ? -18.703 -2.221 9.055 1 89.31 33 ASN B CA 1
ATOM 1746 C C . ASN B 1 33 ? -17.359 -2.938 8.922 1 89.31 33 ASN B C 1
ATOM 1748 O O . ASN B 1 33 ? -16.312 -2.295 8.789 1 89.31 33 ASN B O 1
ATOM 1752 N N . GLY B 1 34 ? -17.375 -4.25 8.969 1 89.75 34 GLY B N 1
ATOM 1753 C CA . GLY B 1 34 ? -16.141 -5.02 8.82 1 89.75 34 GLY B CA 1
ATOM 1754 C C . GLY B 1 34 ? -15.492 -4.855 7.465 1 89.75 34 GLY B C 1
ATOM 1755 O O . GLY B 1 34 ? -14.273 -4.691 7.367 1 89.75 34 GLY B O 1
ATOM 1756 N N . GLU B 1 35 ? -16.297 -4.805 6.461 1 91.56 35 GLU B N 1
ATOM 1757 C CA . GLU B 1 35 ? -15.805 -4.621 5.098 1 91.56 35 GLU B CA 1
ATOM 1758 C C . GLU B 1 35 ? -15.258 -3.211 4.898 1 91.56 35 GLU B C 1
ATOM 1760 O O . GLU B 1 35 ? -14.227 -3.029 4.246 1 91.56 35 GLU B O 1
ATOM 1765 N N . LEU B 1 36 ? -15.984 -2.295 5.398 1 93.88 36 LEU B N 1
ATOM 1766 C CA . LEU B 1 36 ? -15.547 -0.906 5.285 1 93.88 36 LEU B CA 1
ATOM 1767 C C . LEU B 1 36 ? -14.188 -0.706 5.938 1 93.88 36 LEU B C 1
ATOM 1769 O O . LEU B 1 36 ? -13.305 -0.059 5.363 1 93.88 36 LEU B O 1
ATOM 1773 N N . MET B 1 37 ? -14 -1.301 7.055 1 94.31 37 MET B N 1
ATOM 1774 C CA . MET B 1 37 ? -12.719 -1.183 7.746 1 94.31 37 MET B CA 1
ATOM 1775 C C . MET B 1 37 ? -11.609 -1.86 6.949 1 94.31 37 MET B C 1
ATOM 1777 O O . MET B 1 37 ? -10.516 -1.304 6.793 1 94.31 37 MET B O 1
ATOM 1781 N N . ALA B 1 38 ? -11.898 -3 6.465 1 94.94 38 ALA B N 1
ATOM 1782 C CA . ALA B 1 38 ? -10.906 -3.729 5.68 1 94.94 38 ALA B CA 1
ATOM 1783 C C . ALA B 1 38 ? -10.555 -2.979 4.398 1 94.94 38 ALA B C 1
ATOM 1785 O O . ALA B 1 38 ? -9.391 -2.898 4.012 1 94.94 38 ALA B O 1
ATOM 1786 N N . PHE B 1 39 ? -11.602 -2.424 3.828 1 96.44 39 PHE B N 1
ATOM 1787 C CA . PHE B 1 39 ? -11.414 -1.647 2.607 1 96.44 39 PHE B CA 1
ATOM 1788 C C . PHE B 1 39 ? -10.555 -0.42 2.871 1 96.44 39 PHE B C 1
ATOM 1790 O O . PHE B 1 39 ? -9.602 -0.151 2.131 1 96.44 39 PHE B O 1
ATOM 1797 N N . THR B 1 40 ? -10.828 0.292 3.867 1 97.38 40 THR B N 1
ATOM 1798 C CA . THR B 1 40 ? -10.078 1.511 4.152 1 97.38 40 THR B CA 1
ATOM 1799 C C . THR B 1 40 ? -8.656 1.18 4.586 1 97.38 40 THR B C 1
ATOM 1801 O O . THR B 1 40 ? -7.723 1.947 4.324 1 97.38 40 THR B O 1
ATOM 1804 N N . GLU B 1 41 ? -8.422 0.057 5.164 1 97.06 41 GLU B N 1
ATOM 1805 C CA . GLU B 1 41 ? -7.066 -0.385 5.484 1 97.06 41 GLU B CA 1
ATOM 1806 C C . GLU B 1 41 ? -6.281 -0.705 4.215 1 97.06 41 GLU B C 1
ATOM 1808 O O . GLU B 1 41 ? -5.086 -0.409 4.129 1 97.06 41 GLU B O 1
ATOM 1813 N N . ALA B 1 42 ? -6.977 -1.312 3.314 1 97.81 42 ALA B N 1
ATOM 1814 C CA . ALA B 1 42 ? -6.34 -1.578 2.025 1 97.81 42 ALA B CA 1
ATOM 1815 C C . ALA B 1 42 ? -5.93 -0.281 1.338 1 97.81 42 ALA B C 1
ATOM 1817 O O . ALA B 1 42 ? -4.824 -0.181 0.798 1 97.81 42 ALA B O 1
ATOM 1818 N N . GLU B 1 43 ? -6.793 0.659 1.357 1 97.94 43 GLU B N 1
ATOM 1819 C CA . GLU B 1 43 ? -6.504 1.979 0.803 1 97.94 43 GLU B CA 1
ATOM 1820 C C . GLU B 1 43 ? -5.305 2.617 1.496 1 97.94 43 GLU B C 1
ATOM 1822 O O . GLU B 1 43 ? -4.469 3.248 0.846 1 97.94 43 GLU B O 1
ATOM 1827 N N . ASP B 1 44 ? -5.27 2.414 2.77 1 98.25 44 ASP B N 1
ATOM 1828 C CA . ASP B 1 44 ? -4.172 2.992 3.537 1 98.25 44 ASP B CA 1
ATOM 1829 C C . ASP B 1 44 ? -2.846 2.318 3.195 1 98.25 44 ASP B C 1
ATOM 1831 O O . ASP B 1 44 ? -1.808 2.979 3.119 1 98.25 44 ASP B O 1
ATOM 1835 N N . GLU B 1 45 ? -2.873 1.037 3.076 1 98.12 45 GLU B N 1
ATOM 1836 C CA . GLU B 1 45 ? -1.683 0.302 2.658 1 98.12 45 GLU B CA 1
ATOM 1837 C C . GLU B 1 45 ? -1.156 0.816 1.321 1 98.12 45 GLU B C 1
ATOM 1839 O O . GLU B 1 45 ? 0.036 1.097 1.185 1 98.12 45 GLU B O 1
ATOM 1844 N N . LYS B 1 46 ? -2.043 0.974 0.429 1 98.12 46 LYS B N 1
ATOM 1845 C CA . LYS B 1 46 ? -1.702 1.492 -0.893 1 98.12 46 LYS B CA 1
ATOM 1846 C C . LYS B 1 46 ? -1.106 2.895 -0.796 1 98.12 46 LYS B C 1
ATOM 1848 O O . LYS B 1 46 ? -0.055 3.17 -1.377 1 98.12 46 LYS B O 1
ATOM 1853 N N . LEU B 1 47 ? -1.758 3.699 -0.064 1 98.19 47 LEU B N 1
ATOM 1854 C CA . LEU B 1 47 ? -1.303 5.078 0.076 1 98.19 47 LEU B CA 1
ATOM 1855 C C . LEU B 1 47 ? 0.06 5.133 0.759 1 98.19 47 LEU B C 1
ATOM 1857 O O . LEU B 1 47 ? 0.922 5.926 0.37 1 98.19 47 LEU B O 1
ATOM 1861 N N . ALA B 1 48 ? 0.213 4.344 1.802 1 98.5 48 ALA B N 1
ATOM 1862 C CA . ALA B 1 48 ? 1.491 4.328 2.508 1 98.5 48 ALA B CA 1
ATOM 1863 C C . ALA B 1 48 ? 2.639 3.998 1.557 1 98.5 48 ALA B C 1
ATOM 1865 O O . ALA B 1 48 ? 3.684 4.652 1.583 1 98.5 48 ALA B O 1
ATOM 1866 N N . GLY B 1 49 ? 2.422 3.035 0.704 1 98.06 49 GLY B N 1
ATOM 1867 C CA . GLY B 1 49 ? 3.434 2.705 -0.286 1 98.06 49 GLY B CA 1
ATOM 1868 C C . GLY B 1 49 ? 3.697 3.828 -1.271 1 98.06 49 GLY B C 1
ATOM 1869 O O . GLY B 1 49 ? 4.848 4.098 -1.618 1 98.06 49 GLY B O 1
ATOM 1870 N N . GLU B 1 50 ? 2.678 4.473 -1.694 1 97.81 50 GLU B N 1
ATOM 1871 C CA . GLU B 1 50 ? 2.814 5.594 -2.615 1 97.81 50 GLU B CA 1
ATOM 1872 C C . GLU B 1 50 ? 3.613 6.73 -1.983 1 97.81 50 GLU B C 1
ATOM 1874 O O . GLU B 1 50 ? 4.477 7.328 -2.633 1 97.81 50 GLU B O 1
ATOM 1879 N N . LEU B 1 51 ? 3.252 6.965 -0.775 1 97.69 51 LEU B N 1
ATOM 1880 C CA . LEU B 1 51 ? 3.949 8.031 -0.068 1 97.69 51 LEU B CA 1
ATOM 1881 C C . LEU B 1 51 ? 5.426 7.699 0.102 1 97.69 51 LEU B C 1
ATOM 1883 O O . LEU B 1 51 ? 6.289 8.562 -0.066 1 97.69 51 LEU B O 1
ATOM 1887 N N . ASP B 1 52 ? 5.738 6.473 0.461 1 97.5 52 ASP B N 1
ATOM 1888 C CA . ASP B 1 52 ? 7.125 6.027 0.562 1 97.5 52 ASP B CA 1
ATOM 1889 C C . ASP B 1 52 ? 7.887 6.297 -0.736 1 97.5 52 ASP B C 1
ATOM 1891 O O . ASP B 1 52 ? 8.969 6.891 -0.716 1 97.5 52 ASP B O 1
ATOM 1895 N N . ILE B 1 53 ? 7.293 5.918 -1.795 1 97 53 ILE B N 1
ATOM 1896 C CA . ILE B 1 53 ? 7.949 5.992 -3.096 1 97 53 ILE B CA 1
ATOM 1897 C C . ILE B 1 53 ? 8.188 7.453 -3.473 1 97 53 ILE B C 1
ATOM 1899 O O . ILE B 1 53 ? 9.273 7.816 -3.916 1 97 53 ILE B O 1
ATOM 1903 N N . ARG B 1 54 ? 7.25 8.203 -3.264 1 96 54 ARG B N 1
ATOM 1904 C CA . ARG B 1 54 ? 7.375 9.617 -3.633 1 96 54 ARG B CA 1
ATOM 1905 C C . ARG B 1 54 ? 8.398 10.32 -2.752 1 96 54 ARG B C 1
ATOM 1907 O O . ARG B 1 54 ? 9.195 11.125 -3.24 1 96 54 ARG B O 1
ATOM 1914 N N . ALA B 1 55 ? 8.32 10.062 -1.484 1 94.88 55 ALA B N 1
ATOM 1915 C CA . ALA B 1 55 ? 9.289 10.656 -0.572 1 94.88 55 ALA B CA 1
ATOM 1916 C C . ALA B 1 55 ? 10.711 10.219 -0.92 1 94.88 55 ALA B C 1
ATOM 1918 O O . ALA B 1 55 ? 11.641 11.023 -0.906 1 94.88 55 ALA B O 1
ATOM 1919 N N . GLY B 1 56 ? 10.906 8.945 -1.197 1 94.31 56 GLY B N 1
ATOM 1920 C CA . GLY B 1 56 ? 12.203 8.438 -1.593 1 94.31 56 GLY B CA 1
ATOM 1921 C C . GLY B 1 56 ? 12.742 9.078 -2.857 1 94.31 56 GLY B C 1
ATOM 1922 O O . GLY B 1 56 ? 13.914 9.445 -2.928 1 94.31 56 GLY B O 1
ATOM 1923 N N . LYS B 1 57 ? 11.875 9.219 -3.809 1 93.62 57 LYS B N 1
ATOM 1924 C CA . LYS B 1 57 ? 12.266 9.875 -5.055 1 93.62 57 LYS B CA 1
ATOM 1925 C C . LYS B 1 57 ? 12.719 11.312 -4.801 1 93.62 57 LYS B C 1
ATOM 1927 O O . LYS B 1 57 ? 13.719 11.766 -5.363 1 93.62 57 LYS B O 1
ATOM 1932 N N . LYS B 1 58 ? 11.945 11.922 -4.012 1 91.31 58 LYS B N 1
ATOM 1933 C CA . LYS B 1 58 ? 12.289 13.297 -3.689 1 91.31 58 LYS B CA 1
ATOM 1934 C C . LYS B 1 58 ? 13.633 13.375 -2.975 1 91.31 58 LYS B C 1
ATOM 1936 O O . LYS B 1 58 ? 14.422 14.297 -3.219 1 91.31 58 LYS B O 1
ATOM 1941 N N . ALA B 1 59 ? 13.875 12.469 -2.102 1 90.44 59 ALA B N 1
ATOM 1942 C CA . ALA B 1 59 ? 15.148 12.438 -1.394 1 90.44 59 ALA B CA 1
ATOM 1943 C C . ALA B 1 59 ? 16.312 12.25 -2.365 1 90.44 59 ALA B C 1
ATOM 1945 O O . ALA B 1 59 ? 17.375 12.859 -2.203 1 90.44 59 ALA B O 1
ATOM 1946 N N . LEU B 1 60 ? 16.125 11.398 -3.355 1 88.56 60 LEU B N 1
ATOM 1947 C CA . LEU B 1 60 ? 17.156 11.195 -4.375 1 88.56 60 LEU B CA 1
ATOM 1948 C C . LEU B 1 60 ? 17.422 12.477 -5.156 1 88.56 60 LEU B C 1
ATOM 1950 O O . LEU B 1 60 ? 18.562 12.812 -5.438 1 88.56 60 LEU B O 1
ATOM 1954 N N . GLU B 1 61 ? 16.391 13.148 -5.527 1 87.06 61 GLU B N 1
ATOM 1955 C CA . GLU B 1 61 ? 16.5 14.406 -6.254 1 87.06 61 GLU B CA 1
ATOM 1956 C C . GLU B 1 61 ? 17.266 15.445 -5.438 1 87.06 61 GLU B C 1
ATOM 1958 O O . GLU B 1 61 ? 18.094 16.188 -5.98 1 87.06 61 GLU B O 1
ATOM 1963 N N . ASP B 1 62 ? 16.906 15.508 -4.188 1 83.88 62 ASP B N 1
ATOM 1964 C CA . ASP B 1 62 ? 17.562 16.469 -3.307 1 83.88 62 ASP B CA 1
ATOM 1965 C C . ASP B 1 62 ? 19.062 16.172 -3.199 1 83.88 62 ASP B C 1
ATOM 1967 O O . ASP B 1 62 ? 19.875 17.094 -3.113 1 83.88 62 ASP B O 1
ATOM 1971 N N . GLU B 1 63 ? 19.422 14.977 -3.166 1 80.69 63 GLU B N 1
ATOM 1972 C CA . GLU B 1 63 ? 20.828 14.578 -3.086 1 80.69 63 GLU B CA 1
ATOM 1973 C C . GLU B 1 63 ? 21.578 14.945 -4.363 1 80.69 6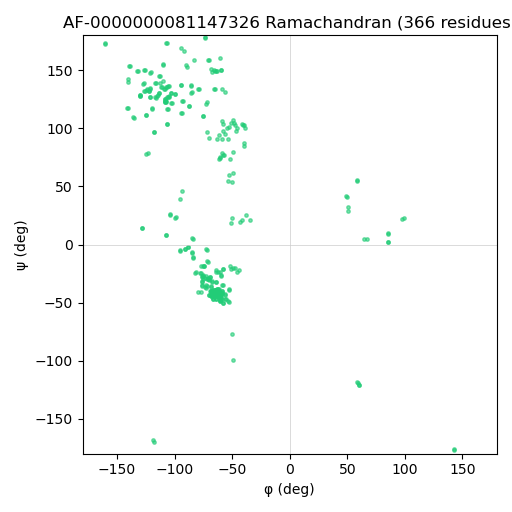3 GLU B C 1
ATOM 1975 O O . GLU B 1 63 ? 22.734 15.375 -4.305 1 80.69 63 GLU B O 1
ATOM 1980 N N . GLU B 1 64 ? 20.984 14.742 -5.461 1 77.5 64 GLU B N 1
ATOM 1981 C CA . GLU B 1 64 ? 21.609 15.078 -6.738 1 77.5 64 GLU B CA 1
ATOM 1982 C C . GLU B 1 64 ? 21.859 16.578 -6.852 1 77.5 64 GLU B C 1
ATOM 1984 O O . GLU B 1 64 ? 22.891 17 -7.395 1 77.5 64 GLU B O 1
ATOM 1989 N N . ASN B 1 65 ? 20.922 17.188 -6.355 1 75.5 65 ASN B N 1
ATOM 1990 C CA . ASN B 1 65 ? 21.047 18.641 -6.438 1 75.5 65 ASN B CA 1
ATOM 1991 C C . ASN B 1 65 ? 22.062 19.172 -5.426 1 75.5 65 ASN B C 1
ATOM 1993 O O . ASN B 1 65 ? 22.641 20.25 -5.617 1 75.5 65 ASN B O 1
ATOM 1997 N N . SER B 1 66 ? 22.234 18.469 -4.352 1 66.25 66 SER B N 1
ATOM 1998 C CA . SER B 1 66 ? 23.203 18.906 -3.35 1 66.25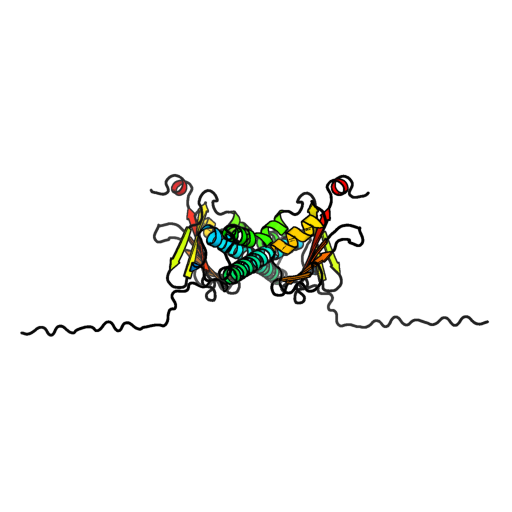 66 SER B CA 1
ATOM 1999 C C . SER B 1 66 ? 24.625 18.594 -3.777 1 66.25 66 SER B C 1
ATOM 2001 O O . SER B 1 66 ? 25.578 19.234 -3.326 1 66.25 66 SER B O 1
ATOM 2003 N N . ASN B 1 67 ? 25 17.422 -4.398 1 59.91 67 ASN B N 1
ATOM 2004 C CA . ASN B 1 67 ? 26.359 17.062 -4.781 1 59.91 67 ASN B CA 1
ATOM 2005 C C . ASN B 1 67 ? 27.016 18.172 -5.609 1 59.91 67 ASN B C 1
ATOM 2007 O O . ASN B 1 67 ? 28.219 18.141 -5.844 1 59.91 67 ASN B O 1
ATOM 2011 N N . GLY B 1 68 ? 26.422 19.062 -6.191 1 47.41 68 GLY B N 1
ATOM 2012 C CA . GLY B 1 68 ? 27.266 20.203 -6.512 1 47.41 68 GLY B CA 1
ATOM 2013 C C . GLY B 1 68 ? 27.75 20.953 -5.285 1 47.41 68 GLY B C 1
ATOM 2014 O O . GLY B 1 68 ? 28.75 21.672 -5.348 1 47.41 68 GLY B O 1
ATOM 2015 N N . LYS B 1 69 ? 27.109 21.172 -4.301 1 46.69 69 LYS B N 1
ATOM 2016 C CA . LYS B 1 69 ? 27.688 21.703 -3.068 1 46.69 69 LYS B CA 1
ATOM 2017 C C . LYS B 1 69 ? 28.156 20.578 -2.148 1 46.69 69 LYS B C 1
ATOM 2019 O O . LYS B 1 69 ? 27.797 19.422 -2.336 1 46.69 69 LYS B O 1
ATOM 2024 N N . ARG B 1 70 ? 29.141 20.766 -1.239 1 42.56 70 ARG B N 1
ATOM 2025 C CA . ARG B 1 70 ? 29.734 19.844 -0.284 1 42.56 70 ARG B CA 1
ATOM 2026 C C . ARG B 1 70 ? 28.688 18.953 0.356 1 42.56 70 ARG B C 1
ATOM 2028 O O . ARG B 1 70 ? 27.812 19.438 1.088 1 42.56 70 ARG B O 1
ATOM 2035 N N . ALA B 1 71 ? 28.25 17.797 -0.214 1 44.5 71 ALA B N 1
ATOM 2036 C CA . ALA B 1 71 ? 27.234 16.812 0.166 1 44.5 71 ALA B CA 1
ATOM 2037 C C . ALA B 1 71 ? 27.391 16.406 1.628 1 44.5 71 ALA B C 1
ATOM 2039 O O . ALA B 1 71 ? 28.484 16.031 2.061 1 44.5 71 ALA B O 1
ATOM 2040 N N . LEU B 1 72 ? 26.578 16.844 2.529 1 44.72 72 LEU B N 1
ATOM 2041 C CA . LEU B 1 72 ? 26.719 16.422 3.92 1 44.72 72 LEU B CA 1
ATOM 2042 C C . LEU B 1 72 ? 26.672 14.906 4.035 1 44.72 72 LEU B C 1
ATOM 2044 O O . LEU B 1 72 ? 25.969 14.242 3.271 1 44.72 72 LEU B O 1
ATOM 2048 N N . PRO B 1 73 ? 27.578 14.273 4.715 1 42.97 73 PRO B N 1
ATOM 2049 C CA . PRO B 1 73 ? 27.766 12.836 4.93 1 42.97 73 PRO B CA 1
ATOM 2050 C C . PRO B 1 73 ? 26.453 12.117 5.246 1 42.97 73 PRO B C 1
ATOM 2052 O O . PRO B 1 73 ? 26.406 10.883 5.227 1 42.97 73 PRO B O 1
ATOM 2055 N N . LEU B 1 74 ? 25.422 12.75 5.719 1 46.22 74 LEU B N 1
ATOM 2056 C CA . LEU B 1 74 ? 24.219 12.164 6.285 1 46.22 74 LEU B CA 1
ATOM 2057 C C . LEU B 1 74 ? 23.219 11.82 5.184 1 46.22 74 LEU B C 1
ATOM 2059 O O . LEU B 1 74 ? 22.125 11.32 5.465 1 46.22 74 LEU B O 1
ATOM 2063 N N . ALA B 1 75 ? 23.531 11.953 4.027 1 49.91 75 ALA B N 1
ATOM 2064 C CA . ALA B 1 75 ? 22.703 11.836 2.828 1 49.91 75 ALA B CA 1
ATOM 2065 C C . ALA B 1 75 ? 22.203 10.414 2.641 1 49.91 75 ALA B C 1
ATOM 2067 O O . ALA B 1 75 ? 21.016 10.195 2.338 1 49.91 75 ALA B O 1
ATOM 2068 N N . PRO B 1 76 ? 23.094 9.445 2.838 1 50.31 76 PRO B N 1
ATOM 2069 C CA . PRO B 1 76 ? 22.641 8.078 2.562 1 50.31 76 PRO B CA 1
ATOM 2070 C C . PRO B 1 76 ? 21.516 7.633 3.484 1 50.31 76 PRO B C 1
ATOM 2072 O O . PRO B 1 76 ? 20.578 6.953 3.043 1 50.31 76 PRO B O 1
ATOM 2075 N N . ILE B 1 77 ? 21.531 8.125 4.719 1 55.16 77 ILE B N 1
ATOM 2076 C CA . ILE B 1 77 ? 20.547 7.699 5.707 1 55.16 77 ILE B CA 1
ATOM 2077 C C . ILE B 1 77 ? 19.203 8.375 5.422 1 55.16 77 ILE B C 1
ATOM 2079 O O . ILE B 1 77 ? 18.156 7.746 5.531 1 55.16 77 ILE B O 1
ATOM 2083 N N . ALA B 1 78 ? 19.391 9.586 4.891 1 60.88 78 ALA B N 1
ATOM 2084 C CA . ALA B 1 78 ? 18.156 10.336 4.684 1 60.88 78 ALA B CA 1
ATOM 2085 C C . ALA B 1 78 ? 17.297 9.695 3.602 1 60.88 78 ALA B C 1
ATOM 2087 O O . ALA B 1 78 ? 16.078 9.625 3.736 1 60.88 78 ALA B O 1
ATOM 2088 N N . ALA B 1 79 ? 17.969 9.109 2.711 1 68 79 ALA B N 1
ATOM 2089 C CA . ALA B 1 79 ? 17.203 8.492 1.636 1 68 79 ALA B CA 1
ATOM 2090 C C . ALA B 1 79 ? 16.562 7.18 2.1 1 68 79 ALA B C 1
ATOM 2092 O O . ALA B 1 79 ? 15.414 6.887 1.763 1 68 79 ALA B O 1
ATOM 2093 N N . ARG B 1 80 ? 17.234 6.617 3.049 1 76.81 80 ARG B N 1
ATOM 2094 C CA . ARG B 1 80 ? 16.672 5.348 3.498 1 76.81 80 ARG B CA 1
ATOM 2095 C C . ARG B 1 80 ? 15.398 5.566 4.301 1 76.81 80 ARG B C 1
ATOM 2097 O O . ARG B 1 80 ? 14.414 4.844 4.125 1 76.81 80 ARG B O 1
ATOM 2104 N N . VAL B 1 81 ? 15.453 6.652 5.004 1 89 81 VAL B N 1
ATOM 2105 C CA . VAL B 1 81 ? 14.312 6.891 5.883 1 89 81 VAL B CA 1
ATOM 2106 C C . VAL B 1 81 ? 13.133 7.422 5.066 1 89 81 VAL B C 1
ATOM 2108 O O . VAL B 1 81 ? 11.977 7.18 5.406 1 89 81 VAL B O 1
ATOM 2111 N N . ALA B 1 82 ? 13.469 8 3.975 1 93.94 82 ALA B N 1
ATOM 2112 C CA . ALA B 1 82 ? 12.414 8.547 3.135 1 93.94 82 ALA B CA 1
ATOM 2113 C C . ALA B 1 82 ? 11.594 7.438 2.484 1 93.94 82 ALA B C 1
ATOM 2115 O O . ALA B 1 82 ? 10.383 7.57 2.303 1 93.94 82 ALA B O 1
ATOM 2116 N N . TRP B 1 83 ? 12.266 6.344 2.256 1 95.56 83 TRP B N 1
ATOM 2117 C CA . TRP B 1 83 ? 11.617 5.223 1.58 1 95.56 83 TRP B CA 1
ATOM 2118 C C . TRP B 1 83 ? 10.609 4.539 2.5 1 95.56 83 TRP B C 1
ATOM 2120 O O . TRP B 1 83 ? 9.906 3.617 2.084 1 95.56 83 TRP B O 1
ATOM 2130 N N . VAL B 1 84 ? 10.555 5.012 3.789 1 97.06 84 VAL B N 1
ATOM 2131 C CA . VAL B 1 84 ? 9.656 4.344 4.73 1 97.06 84 VAL B CA 1
ATOM 2132 C C . VAL B 1 84 ? 8.758 5.379 5.41 1 97.06 84 VAL B C 1
ATOM 2134 O O . VAL B 1 84 ? 8.055 5.062 6.375 1 97.06 84 VAL B O 1
ATOM 2137 N N . ALA B 1 85 ? 8.711 6.523 4.891 1 96.88 85 ALA B N 1
ATOM 2138 C CA . ALA B 1 85 ? 8.039 7.625 5.578 1 96.88 85 ALA B CA 1
ATOM 2139 C C . ALA B 1 85 ? 6.539 7.379 5.676 1 96.88 85 ALA B C 1
ATOM 2141 O O . ALA B 1 85 ? 5.934 7.605 6.727 1 96.88 85 ALA B O 1
ATOM 2142 N N . GLY B 1 86 ? 5.941 6.98 4.574 1 97.94 86 GLY B N 1
ATOM 2143 C CA . GLY B 1 86 ? 4.516 6.699 4.578 1 97.94 86 GLY B CA 1
ATOM 2144 C C . GLY B 1 86 ? 4.133 5.586 5.535 1 97.94 86 GLY B C 1
ATOM 2145 O O . GLY B 1 86 ? 3.219 5.75 6.348 1 97.94 86 GLY B O 1
ATOM 2146 N N . ARG B 1 87 ? 4.855 4.504 5.465 1 97.62 87 ARG B N 1
ATOM 2147 C CA . ARG B 1 87 ? 4.594 3.391 6.375 1 97.62 87 ARG B CA 1
ATOM 2148 C C . ARG B 1 87 ? 4.793 3.811 7.824 1 97.62 87 ARG B C 1
ATOM 2150 O O . ARG B 1 87 ? 4 3.445 8.695 1 97.62 87 ARG B O 1
ATOM 2157 N N . ARG B 1 88 ? 5.785 4.543 8.086 1 97.19 88 ARG B N 1
ATOM 2158 C CA . ARG B 1 88 ? 6.051 5 9.453 1 97.19 88 ARG B CA 1
ATOM 2159 C C . ARG B 1 88 ? 4.91 5.871 9.969 1 97.19 88 ARG B C 1
ATOM 2161 O O . ARG B 1 88 ? 4.523 5.766 11.133 1 97.19 88 ARG B O 1
ATOM 2168 N N . LEU B 1 89 ? 4.445 6.668 9.125 1 97.44 89 LEU B N 1
ATOM 2169 C CA . LEU B 1 89 ? 3.342 7.539 9.508 1 97.44 89 LEU B CA 1
ATOM 2170 C C . LEU B 1 89 ? 2.141 6.723 9.977 1 97.44 89 LEU B C 1
ATOM 2172 O O . LEU B 1 89 ? 1.611 6.961 11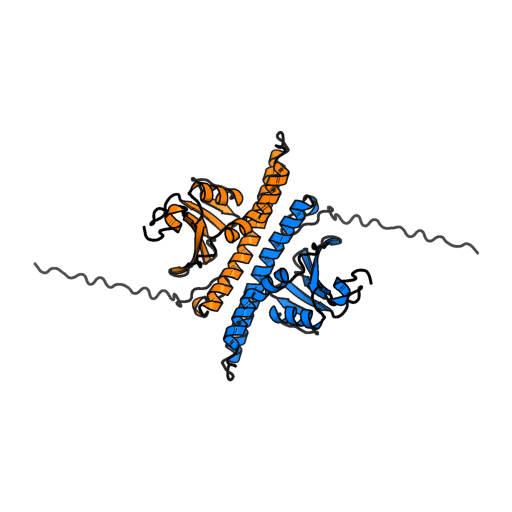.07 1 97.44 89 LEU B O 1
ATOM 2176 N N . PHE B 1 90 ? 1.729 5.762 9.211 1 98 90 PHE B N 1
ATOM 2177 C CA . PHE B 1 90 ? 0.537 4.98 9.516 1 98 90 PHE B CA 1
ATOM 2178 C C . PHE B 1 90 ? 0.799 4.023 10.68 1 98 90 PHE B C 1
ATOM 2180 O O . PHE B 1 90 ? -0.058 3.84 11.539 1 98 90 PHE B O 1
ATOM 2187 N N . ARG B 1 91 ? 1.972 3.484 10.711 1 96.38 91 ARG B N 1
ATOM 2188 C CA . ARG B 1 91 ? 2.277 2.471 11.719 1 96.38 91 ARG B CA 1
ATOM 2189 C C . ARG B 1 91 ? 2.494 3.102 13.086 1 96.38 91 ARG B C 1
ATOM 2191 O O . ARG B 1 91 ? 2.459 2.41 14.109 1 96.38 91 ARG B O 1
ATOM 2198 N N . SER B 1 92 ? 2.752 4.352 13.141 1 95.81 92 SER B N 1
ATOM 2199 C CA . SER B 1 92 ? 2.994 5.012 14.422 1 95.81 92 SER B CA 1
ATOM 2200 C C . SER B 1 92 ? 1.692 5.508 15.039 1 95.81 92 SER B C 1
ATOM 2202 O O . SER B 1 92 ? 1.696 6.07 16.141 1 95.81 92 SER B O 1
ATOM 2204 N N . ALA B 1 93 ? 0.6 5.316 14.344 1 95.62 93 ALA B N 1
ATOM 2205 C CA . ALA B 1 93 ? -0.697 5.613 14.953 1 95.62 93 ALA B CA 1
ATOM 2206 C C . ALA B 1 93 ? -0.982 4.676 16.125 1 95.62 93 ALA B C 1
ATOM 2208 O O . ALA B 1 93 ? -0.567 3.516 16.109 1 95.62 93 ALA B O 1
ATOM 2209 N N . LEU B 1 94 ? -1.709 5.176 17.062 1 92.69 94 LEU B N 1
ATOM 2210 C CA . LEU B 1 94 ? -2.016 4.398 18.266 1 92.69 94 LEU B CA 1
ATOM 2211 C C . LEU B 1 94 ? -3.012 3.289 17.953 1 92.69 94 LEU B C 1
ATOM 2213 O O . LEU B 1 94 ? -4.168 3.561 17.625 1 92.69 94 LEU B O 1
ATOM 2217 N N . THR B 1 95 ? -2.617 2.119 18.203 1 89.5 95 THR B N 1
ATOM 2218 C CA . THR B 1 95 ? -3.43 0.971 17.812 1 89.5 95 THR B CA 1
ATOM 2219 C C . THR B 1 95 ? -4.539 0.724 18.844 1 89.5 95 THR B C 1
ATOM 2221 O O . THR B 1 95 ? -5.523 0.045 18.547 1 89.5 95 THR B O 1
ATOM 2224 N N . ARG B 1 96 ? -4.316 1.166 20.016 1 89.88 96 ARG B N 1
ATOM 2225 C CA . ARG B 1 96 ? -5.32 0.969 21.062 1 89.88 96 ARG B CA 1
ATOM 2226 C C . ARG B 1 96 ? -6.609 1.712 20.719 1 89.88 96 ARG B C 1
ATOM 2228 O O . ARG B 1 96 ? -7.676 1.395 21.25 1 89.88 96 ARG B O 1
ATOM 2235 N N . PHE B 1 97 ? -6.461 2.68 19.922 1 88.62 97 PHE B N 1
ATOM 2236 C CA . PHE B 1 97 ? -7.629 3.434 19.484 1 88.62 97 PHE B CA 1
ATOM 2237 C C . PHE B 1 97 ? -7.992 3.082 18.047 1 88.62 97 PHE B C 1
ATOM 2239 O O . PHE B 1 97 ? -7.215 3.336 17.125 1 88.62 97 PHE B O 1
ATOM 2246 N N . LYS B 1 98 ? -9.094 2.541 17.875 1 89.69 98 LYS B N 1
ATOM 2247 C CA . LYS B 1 98 ? -9.57 2.277 16.516 1 89.69 98 LYS B CA 1
ATOM 2248 C C . LYS B 1 98 ? -9.82 3.58 15.766 1 89.69 98 LYS B C 1
ATOM 2250 O O . LYS B 1 98 ? -10.406 4.52 16.312 1 89.69 98 LYS B O 1
ATOM 2255 N N . PRO B 1 99 ? -9.328 3.59 14.539 1 93.88 99 PRO B N 1
ATOM 2256 C CA . PRO B 1 99 ? -9.633 4.793 13.766 1 93.88 99 PRO B CA 1
ATOM 2257 C C . PRO B 1 99 ? -11.133 5.02 13.594 1 93.88 99 PRO B C 1
ATOM 2259 O O . PRO B 1 99 ? -11.906 4.062 13.562 1 93.88 99 PRO B O 1
ATOM 2262 N N . ILE B 1 100 ? -11.516 6.305 13.484 1 93.81 100 ILE B N 1
ATOM 2263 C CA . ILE B 1 100 ? -12.914 6.68 1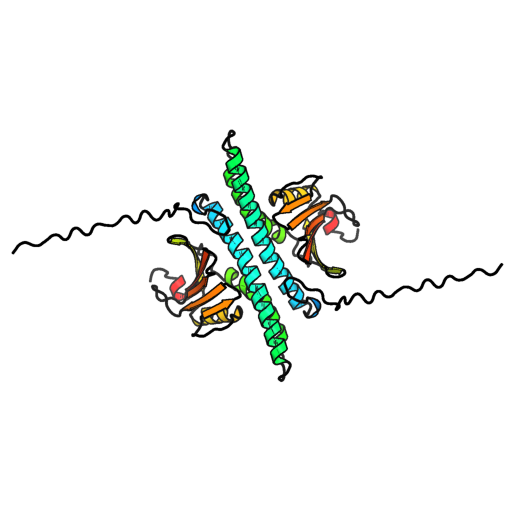3.32 1 93.81 100 ILE B CA 1
ATOM 2264 C C . ILE B 1 100 ? -13.18 7.055 11.859 1 93.81 100 ILE B C 1
ATOM 2266 O O . ILE B 1 100 ? -12.414 7.809 11.258 1 93.81 100 ILE B O 1
ATOM 2270 N N . LEU B 1 101 ? -14.188 6.48 11.383 1 95.56 101 LEU B N 1
ATOM 2271 C CA . LEU B 1 101 ? -14.609 6.801 10.023 1 95.56 101 LEU B CA 1
ATOM 2272 C C . LEU B 1 101 ? -15.844 7.695 10.039 1 95.56 101 LEU B C 1
ATOM 2274 O O . LEU B 1 101 ? -16.828 7.402 10.727 1 95.56 101 LEU B O 1
ATOM 2278 N N . THR B 1 102 ? -15.75 8.82 9.312 1 94.19 102 THR B N 1
ATOM 2279 C CA . THR B 1 102 ? -16.891 9.719 9.188 1 94.19 102 THR B CA 1
ATOM 2280 C C . THR B 1 102 ? -17.203 9.992 7.715 1 94.19 102 THR B C 1
ATOM 2282 O O . THR B 1 102 ? -16.312 9.93 6.867 1 94.19 102 THR B O 1
ATOM 2285 N N . ARG B 1 103 ? -18.469 10.234 7.508 1 92.5 103 ARG B N 1
ATOM 2286 C CA . ARG B 1 103 ? -18.938 10.539 6.164 1 92.5 103 ARG B CA 1
ATOM 2287 C C . ARG B 1 103 ? -19.5 11.953 6.09 1 92.5 103 ARG B C 1
ATOM 2289 O O . ARG B 1 103 ? -20.219 12.391 6.988 1 92.5 103 ARG B O 1
ATOM 2296 N N . SER B 1 104 ? -19.016 12.734 5.18 1 89.19 104 SER B N 1
ATOM 2297 C CA . SER B 1 104 ? -19.531 14.078 4.938 1 89.19 104 SER B CA 1
ATOM 2298 C C . SER B 1 104 ? -19.703 14.344 3.445 1 89.19 104 SER B C 1
ATOM 2300 O O . SER B 1 104 ? -18.719 14.492 2.717 1 89.19 104 SER B O 1
ATOM 2302 N N . GLY B 1 105 ? -21.016 14.406 2.982 1 88.75 105 GLY B N 1
ATOM 2303 C CA . GLY B 1 105 ? -21.25 14.523 1.553 1 88.75 105 GLY B CA 1
ATOM 2304 C C . GLY B 1 105 ? -20.672 13.367 0.757 1 88.75 105 GLY B C 1
ATOM 2305 O O . GLY B 1 105 ? -21 12.203 1.013 1 88.75 105 GLY B O 1
ATOM 2306 N N . LYS B 1 106 ? -19.75 13.68 -0.134 1 89.94 106 LYS B N 1
ATOM 2307 C CA . LYS B 1 106 ? -19.141 12.648 -0.981 1 89.94 106 LYS B CA 1
ATOM 2308 C C . LYS B 1 106 ? -17.734 12.305 -0.508 1 89.94 106 LYS B C 1
ATOM 2310 O O . LYS B 1 106 ? -16.922 11.805 -1.285 1 89.94 106 LYS B O 1
ATOM 2315 N N . ARG B 1 107 ? -17.578 12.562 0.841 1 94.06 107 ARG B N 1
ATOM 2316 C CA . ARG B 1 107 ? -16.234 12.367 1.343 1 94.06 107 ARG B CA 1
ATOM 2317 C C . ARG B 1 107 ? -16.219 11.422 2.537 1 94.06 107 ARG B C 1
ATOM 2319 O O . ARG B 1 107 ? -17.062 11.523 3.43 1 94.06 107 ARG B O 1
ATOM 2326 N N . LEU B 1 108 ? -15.32 10.492 2.449 1 96.94 108 LEU B N 1
ATOM 2327 C CA . LEU B 1 108 ? -15 9.617 3.572 1 96.94 108 LEU B CA 1
ATOM 2328 C C . LEU B 1 108 ? -13.734 10.094 4.285 1 96.94 108 LEU B C 1
ATOM 2330 O O . LEU B 1 108 ? -12.75 10.453 3.639 1 96.94 108 LEU B O 1
ATOM 2334 N N . THR B 1 109 ? -13.82 10.227 5.598 1 96.81 109 THR B N 1
ATOM 2335 C CA . THR B 1 109 ? -12.648 10.641 6.367 1 96.81 109 THR B CA 1
ATOM 2336 C C . THR B 1 109 ? -12.297 9.594 7.418 1 96.81 109 THR B C 1
ATOM 2338 O O . THR B 1 109 ? -13.164 9.125 8.148 1 96.81 109 THR B O 1
ATOM 2341 N N . LYS B 1 110 ? -11.141 9.188 7.406 1 97.38 110 LYS B N 1
ATOM 2342 C CA . LYS B 1 110 ? -10.617 8.305 8.445 1 97.38 110 LYS B CA 1
ATOM 2343 C C . LYS B 1 110 ? -9.68 9.055 9.383 1 97.38 110 LYS B C 1
ATOM 2345 O O . LYS B 1 110 ? -8.703 9.672 8.938 1 97.38 110 LYS B O 1
ATOM 2350 N N . GLN B 1 111 ? -9.938 8.977 10.664 1 95.94 111 GLN B N 1
ATOM 2351 C CA . GLN B 1 111 ? -9.164 9.727 11.648 1 95.94 111 GLN B CA 1
ATOM 2352 C C . GLN B 1 111 ? -8.352 8.797 12.539 1 95.94 111 GLN B C 1
ATOM 2354 O O . GLN B 1 111 ? -8.883 7.832 13.094 1 95.94 111 GLN B O 1
ATOM 2359 N N . TYR B 1 112 ? -7.105 9.125 12.656 1 96.19 112 TYR B N 1
ATOM 2360 C CA . TYR B 1 112 ? -6.172 8.398 13.516 1 96.19 112 TYR B CA 1
ATOM 2361 C C . TYR B 1 112 ? -5.77 9.234 14.719 1 96.19 112 TYR B C 1
ATOM 2363 O O . TYR B 1 112 ? -5.836 10.469 14.672 1 96.19 112 TYR B O 1
ATOM 2371 N N . ARG B 1 113 ? -5.379 8.508 15.734 1 94 113 ARG B N 1
ATOM 2372 C CA . ARG B 1 113 ? -4.742 9.156 16.875 1 94 113 ARG B CA 1
ATOM 2373 C C . ARG B 1 113 ? -3.268 8.773 16.969 1 94 113 ARG B C 1
ATOM 2375 O O . ARG B 1 113 ? -2.908 7.609 16.781 1 94 113 ARG B O 1
ATOM 2382 N N . LYS B 1 114 ? -2.537 9.781 17.203 1 95 114 LYS B N 1
ATOM 2383 C CA . LYS B 1 114 ? -1.096 9.594 17.344 1 95 114 LYS B CA 1
ATOM 2384 C C . LYS B 1 114 ? -0.573 10.312 18.594 1 95 114 LYS B C 1
ATOM 2386 O O . LYS B 1 114 ? -1.068 11.383 18.953 1 95 114 LYS B O 1
ATOM 2391 N N . ARG B 1 115 ? 0.44 9.703 19.094 1 93.25 115 ARG B N 1
ATOM 2392 C CA . ARG B 1 115 ? 1.107 10.391 20.203 1 93.25 115 ARG B CA 1
ATOM 2393 C C . ARG B 1 115 ? 2.035 11.484 19.688 1 93.25 115 ARG B C 1
ATOM 2395 O O . ARG B 1 115 ? 2.775 11.281 18.734 1 93.25 115 ARG B O 1
ATOM 2402 N N . GLY B 1 116 ? 1.872 12.625 20.391 1 93.19 116 GLY B N 1
ATOM 2403 C CA . GLY B 1 116 ? 2.801 13.688 20.047 1 93.19 116 GLY B CA 1
ATOM 2404 C C . GLY B 1 116 ? 2.174 15.07 20.078 1 93.19 116 GLY B C 1
ATOM 2405 O O . GLY B 1 116 ? 1.043 15.234 20.547 1 93.19 116 GLY B O 1
ATOM 2406 N N . SER B 1 117 ? 3.006 16.047 19.688 1 90.69 117 SER B N 1
ATOM 2407 C CA . SER B 1 117 ? 2.619 17.453 19.641 1 90.69 117 SER B CA 1
ATOM 2408 C C . SER B 1 117 ? 2.686 18 18.219 1 90.69 117 SER B C 1
ATOM 2410 O O . SER B 1 117 ? 2.75 17.234 17.266 1 90.69 117 SER B O 1
ATOM 2412 N N . TYR B 1 118 ? 2.561 19.25 18.188 1 91.12 118 TYR B N 1
ATOM 2413 C CA . TYR B 1 118 ? 2.723 19.922 16.906 1 91.12 118 TYR B CA 1
ATOM 2414 C C . TYR B 1 118 ? 4.098 19.641 16.312 1 91.12 118 TYR B C 1
ATOM 2416 O O . TYR B 1 118 ? 4.234 19.484 15.094 1 91.12 118 TYR B O 1
ATOM 2424 N N . ARG B 1 119 ? 5.082 19.531 17.141 1 91.12 119 ARG B N 1
ATOM 2425 C CA . ARG B 1 119 ? 6.434 19.234 16.672 1 91.12 119 ARG B CA 1
ATOM 2426 C C . ARG B 1 119 ? 6.488 17.875 15.984 1 91.12 119 ARG B C 1
ATOM 2428 O O . ARG B 1 119 ? 7.148 17.719 14.953 1 91.12 119 ARG B O 1
ATOM 2435 N N . THR B 1 120 ? 5.766 16.938 16.547 1 94.31 120 THR B N 1
ATOM 2436 C CA . THR B 1 120 ? 5.703 15.602 15.945 1 94.31 120 THR B CA 1
ATOM 2437 C C . THR B 1 120 ? 5 15.664 14.594 1 94.31 120 THR B C 1
ATOM 2439 O O . THR B 1 120 ? 5.434 15.023 13.633 1 94.31 120 THR B O 1
ATOM 2442 N N . ALA B 1 121 ? 3.971 16.469 14.555 1 94.06 121 ALA B N 1
ATOM 2443 C CA . ALA B 1 121 ? 3.232 16.609 13.297 1 94.06 121 ALA B CA 1
ATOM 2444 C C . ALA B 1 121 ? 4.117 17.203 12.211 1 94.06 121 ALA B C 1
ATOM 2446 O O . ALA B 1 121 ? 4.113 16.734 11.07 1 94.06 121 ALA B O 1
ATOM 2447 N N . VAL B 1 122 ? 4.855 18.109 12.578 1 92.19 122 VAL B N 1
ATOM 2448 C CA . VAL B 1 122 ? 5.738 18.781 11.633 1 92.19 122 VAL B CA 1
ATOM 2449 C C . VAL B 1 122 ? 6.836 17.812 11.188 1 92.19 122 VAL B C 1
ATOM 2451 O O . VAL B 1 122 ? 7.207 17.781 10.008 1 92.19 122 VAL B O 1
ATOM 2454 N N . ARG B 1 123 ? 7.352 17.031 12.078 1 92.56 123 ARG B N 1
ATOM 2455 C CA . ARG B 1 123 ? 8.352 16.031 11.727 1 92.56 123 ARG B CA 1
ATOM 2456 C C . ARG B 1 123 ? 7.785 15.016 10.734 1 92.56 123 ARG B C 1
ATOM 2458 O O . ARG B 1 123 ? 8.453 14.656 9.766 1 92.56 123 ARG B O 1
ATOM 2465 N N . ASP B 1 124 ? 6.562 14.586 11.062 1 94.62 124 ASP B N 1
ATOM 2466 C CA . ASP B 1 124 ? 5.91 13.656 10.141 1 94.62 124 ASP B CA 1
ATOM 2467 C C . ASP B 1 124 ? 5.719 14.289 8.766 1 94.62 124 ASP B C 1
ATOM 2469 O O . ASP B 1 124 ? 5.992 13.656 7.746 1 94.62 124 ASP B O 1
ATOM 2473 N N . PHE B 1 125 ? 5.324 15.5 8.711 1 94.31 125 PHE B N 1
ATOM 2474 C CA . PHE B 1 125 ? 5.133 16.25 7.48 1 94.31 125 PHE B CA 1
ATOM 2475 C C . PHE B 1 125 ? 6.426 16.328 6.68 1 94.31 125 PHE B C 1
ATOM 2477 O O . PHE B 1 125 ? 6.453 15.992 5.496 1 94.31 125 PHE B O 1
ATOM 2484 N N . ASN B 1 126 ? 7.453 16.641 7.344 1 91.56 126 ASN B N 1
ATOM 2485 C CA . ASN B 1 126 ? 8.742 16.797 6.68 1 91.56 126 ASN B CA 1
ATOM 2486 C C . ASN B 1 126 ? 9.289 15.469 6.172 1 91.56 126 ASN B C 1
ATOM 2488 O O . ASN B 1 126 ? 9.953 15.422 5.137 1 91.56 126 ASN B O 1
ATOM 2492 N N . SER B 1 127 ? 9.016 14.484 6.941 1 93 127 SER B N 1
ATOM 2493 C CA . SER B 1 127 ? 9.531 13.172 6.555 1 93 127 SER B CA 1
ATOM 2494 C C . SER B 1 127 ? 8.961 12.727 5.215 1 93 127 SER B C 1
ATOM 2496 O O . SER B 1 127 ? 9.57 11.922 4.512 1 93 127 SER B O 1
ATOM 2498 N N . LEU B 1 128 ? 7.793 13.289 4.867 1 94.5 128 LEU B N 1
ATOM 2499 C CA . LEU B 1 128 ? 7.137 12.922 3.617 1 94.5 128 LEU B CA 1
ATOM 2500 C C . LEU B 1 128 ? 7.699 13.727 2.449 1 94.5 128 LEU B C 1
ATOM 2502 O O . LEU B 1 128 ? 7.371 13.461 1.292 1 94.5 128 LEU B O 1
ATOM 2506 N N . ARG B 1 129 ? 8.453 14.711 2.734 1 90.94 129 ARG B N 1
ATOM 2507 C CA . ARG B 1 129 ? 9.18 15.523 1.761 1 90.94 129 ARG B CA 1
ATOM 2508 C C . ARG B 1 129 ? 8.219 16.156 0.76 1 90.94 129 ARG B C 1
ATOM 2510 O O . ARG B 1 129 ? 8.414 16.047 -0.452 1 90.94 129 ARG B O 1
ATOM 2517 N N . PRO B 1 130 ? 7.23 16.891 1.307 1 92.38 130 PRO B N 1
ATOM 2518 C CA . PRO B 1 130 ? 6.301 17.562 0.395 1 92.38 130 PRO B CA 1
ATOM 2519 C C . PRO B 1 130 ? 6.969 18.688 -0.393 1 92.38 130 PRO B C 1
ATOM 2521 O O . PRO B 1 130 ? 8 19.219 0.026 1 92.38 130 PRO B O 1
ATOM 2524 N N . THR B 1 131 ? 6.391 18.922 -1.653 1 86.38 131 THR B N 1
ATOM 2525 C CA . THR B 1 131 ? 6.879 20.016 -2.473 1 86.38 131 THR B CA 1
ATOM 2526 C C . THR B 1 131 ? 6.039 21.266 -2.252 1 86.38 131 THR B C 1
ATOM 2528 O O . THR B 1 131 ? 4.895 21.188 -1.808 1 86.38 131 THR B O 1
ATOM 2531 N N . ASN B 1 132 ? 6.578 22.516 -2.826 1 66.81 132 ASN B N 1
ATOM 2532 C CA . ASN B 1 132 ? 5.953 23.828 -2.908 1 66.81 132 ASN B CA 1
ATOM 2533 C C . ASN B 1 132 ? 5.402 24.266 -1.557 1 66.81 132 ASN B C 1
ATOM 2535 O O . ASN B 1 132 ? 4.375 24.953 -1.492 1 66.81 132 ASN B O 1
ATOM 2539 N N . GLY B 1 133 ? 5.93 23.859 -0.509 1 55.84 133 GLY B N 1
ATOM 2540 C CA . GLY B 1 133 ? 5.324 24.328 0.732 1 55.84 133 GLY B CA 1
ATOM 2541 C C . GLY B 1 133 ? 5.344 25.828 0.884 1 55.84 133 GLY B C 1
ATOM 2542 O O . GLY B 1 133 ? 6.41 26.453 0.838 1 55.84 133 GLY B O 1
ATOM 2543 N N . MET B 1 134 ? 4.367 26.5 0.068 1 49.47 134 MET B N 1
ATOM 2544 C CA . MET B 1 134 ? 4.332 27.922 0.387 1 49.47 134 MET B CA 1
ATOM 2545 C C . MET B 1 134 ? 4.234 28.141 1.894 1 49.47 134 MET B C 1
ATOM 2547 O O . MET B 1 134 ? 5.098 28.781 2.488 1 49.47 134 MET B O 1
ATOM 2551 N N . ARG B 1 135 ? 2.766 28.438 2.234 1 48.41 135 ARG B N 1
ATOM 2552 C CA . ARG B 1 135 ? 2.467 28.781 3.617 1 48.41 135 ARG B CA 1
ATOM 2553 C C . ARG B 1 135 ? 2.84 27.656 4.566 1 48.41 135 ARG B C 1
ATOM 2555 O O . ARG B 1 135 ? 2.859 26.484 4.172 1 48.41 135 ARG B O 1
ATOM 2562 N N . ILE B 1 136 ? 2.979 28.031 5.793 1 58.44 136 ILE B N 1
ATOM 2563 C CA . ILE B 1 136 ? 3.559 27.203 6.852 1 58.44 136 ILE B CA 1
ATOM 2564 C C . ILE B 1 136 ? 2.76 25.922 7 1 58.44 136 ILE B C 1
ATOM 2566 O O . ILE B 1 136 ? 1.568 25.953 7.316 1 58.44 136 ILE B O 1
ATOM 2570 N N . ARG B 1 137 ? 3.176 24.75 6.602 1 80.56 137 ARG B N 1
ATOM 2571 C CA . ARG B 1 137 ? 3.094 23.328 6.93 1 80.56 137 ARG B CA 1
ATOM 2572 C C . ARG B 1 137 ? 2.07 22.625 6.047 1 80.56 137 ARG B C 1
ATOM 2574 O O . ARG B 1 137 ? 1.239 21.859 6.539 1 80.56 137 ARG B O 1
ATOM 2581 N N . THR B 1 138 ? 1.758 23.281 4.75 1 90.19 138 THR B N 1
ATOM 2582 C CA . THR B 1 138 ? 1.037 22.594 3.684 1 90.19 138 THR B CA 1
ATOM 2583 C C . THR B 1 138 ? 1.961 22.297 2.504 1 90.19 138 THR B C 1
ATOM 2585 O O . THR B 1 138 ? 2.779 23.141 2.129 1 90.19 138 THR B O 1
ATOM 2588 N N . GLY B 1 139 ? 1.835 21.219 1.918 1 92.94 139 GLY B N 1
ATOM 2589 C CA . GLY B 1 139 ? 2.607 20.797 0.762 1 92.94 139 GLY B CA 1
ATOM 2590 C C . GLY B 1 139 ? 1.949 19.672 -0.013 1 92.94 139 GLY B C 1
ATOM 2591 O O . GLY B 1 139 ? 0.869 19.203 0.356 1 92.94 139 GLY B O 1
ATOM 2592 N N . ASN B 1 140 ? 2.611 19.406 -1.144 1 91.81 140 ASN B N 1
ATOM 2593 C CA . ASN B 1 140 ? 2.07 18.359 -2 1 91.81 140 ASN B CA 1
ATOM 2594 C C . ASN B 1 140 ? 3.041 17.188 -2.137 1 91.81 140 ASN B C 1
ATOM 2596 O O . ASN B 1 140 ? 4.254 17.391 -2.246 1 91.81 140 ASN B O 1
ATOM 2600 N N . ILE B 1 141 ? 2.471 16.047 -2.102 1 92.94 141 ILE B N 1
ATOM 2601 C CA . ILE B 1 141 ? 3.141 14.805 -2.504 1 92.94 141 ILE B CA 1
ATOM 2602 C C . ILE B 1 141 ? 2.408 14.188 -3.691 1 92.94 141 ILE B C 1
ATOM 2604 O O . ILE B 1 141 ? 1.421 13.469 -3.514 1 92.94 141 ILE B O 1
ATOM 2608 N N . GLY B 1 142 ? 2.924 14.469 -4.867 1 90.06 142 GLY B N 1
ATOM 2609 C CA . GLY B 1 142 ? 2.092 14.188 -6.027 1 90.06 142 GLY B CA 1
ATOM 2610 C C . GLY B 1 142 ? 0.786 14.953 -6.027 1 90.06 142 GLY B C 1
ATOM 2611 O O . GLY B 1 142 ? 0.782 16.188 -5.895 1 90.06 142 GLY B O 1
ATOM 2612 N N . ARG B 1 143 ? -0.223 14.227 -6.047 1 91.19 143 ARG B N 1
ATOM 2613 C CA . ARG B 1 143 ? -1.531 14.875 -6.062 1 91.19 143 ARG B CA 1
ATOM 2614 C C . ARG B 1 143 ? -2.102 14.984 -4.652 1 91.19 143 ARG B C 1
ATOM 2616 O O . ARG B 1 143 ? -3.148 15.602 -4.449 1 91.19 143 ARG B O 1
ATOM 2623 N N . THR B 1 144 ? -1.407 14.414 -3.738 1 94.25 144 THR B N 1
ATOM 2624 C CA . THR B 1 144 ? -1.872 14.438 -2.355 1 94.25 144 THR B CA 1
ATOM 2625 C C . THR B 1 144 ? -1.383 15.695 -1.644 1 94.25 144 THR B C 1
ATOM 2627 O O . THR B 1 144 ? -0.177 15.938 -1.554 1 94.25 144 THR B O 1
ATOM 2630 N N . LYS B 1 145 ? -2.32 16.453 -1.206 1 93.75 145 LYS B N 1
ATOM 2631 C CA . LYS B 1 145 ? -2.012 17.625 -0.38 1 93.75 145 LYS B CA 1
ATOM 2632 C C . LYS B 1 145 ? -1.885 17.234 1.09 1 93.75 145 LYS B C 1
ATOM 2634 O O . LYS B 1 145 ? -2.723 16.5 1.62 1 93.75 145 LYS B O 1
ATOM 2639 N N . VAL B 1 146 ? -0.839 17.656 1.679 1 95.94 146 VAL B N 1
ATOM 2640 C CA . VAL B 1 146 ? -0.623 17.422 3.104 1 95.94 146 VAL B CA 1
ATOM 2641 C C . VAL B 1 146 ? -0.64 18.75 3.85 1 95.94 146 VAL B C 1
ATOM 2643 O O . VAL B 1 146 ? 0.041 19.703 3.455 1 95.94 146 VAL B O 1
ATOM 2646 N N . THR B 1 147 ? -1.449 18.828 4.906 1 93.88 147 THR B N 1
ATOM 2647 C CA . THR B 1 147 ? -1.586 20.062 5.688 1 93.88 147 THR B CA 1
ATOM 2648 C C . THR B 1 147 ? -1.428 19.766 7.18 1 93.88 147 THR B C 1
ATOM 2650 O O . THR B 1 147 ? -2.061 18.859 7.711 1 93.88 147 THR B O 1
ATOM 2653 N N . VAL B 1 148 ? -0.563 20.531 7.77 1 93.69 148 VAL B N 1
ATOM 2654 C CA . VAL B 1 148 ? -0.405 20.453 9.219 1 93.69 148 VAL B CA 1
ATOM 2655 C C . VAL B 1 148 ? -0.978 21.703 9.867 1 93.69 148 VAL B C 1
ATOM 2657 O O . VAL B 1 148 ? -0.731 22.812 9.406 1 93.69 148 VAL B O 1
ATOM 2660 N N . ARG B 1 149 ? -1.746 21.469 10.922 1 90.75 149 ARG B N 1
ATOM 2661 C CA . ARG B 1 149 ? -2.312 22.578 11.695 1 90.75 149 ARG B CA 1
ATOM 2662 C C . ARG B 1 149 ? -1.986 22.422 13.18 1 90.75 149 ARG B C 1
ATOM 2664 O O . ARG B 1 149 ? -1.967 21.312 13.711 1 90.75 149 ARG B O 1
ATOM 2671 N N . SER B 1 150 ? -1.626 23.531 13.852 1 87.31 150 SER B N 1
ATOM 2672 C CA . SER B 1 150 ? -1.252 23.516 15.266 1 87.31 150 SER B CA 1
ATOM 2673 C C . SER B 1 150 ? -2.465 23.266 16.156 1 87.31 150 SER B C 1
ATOM 2675 O O . SER B 1 150 ? -2.32 22.828 17.297 1 87.31 150 SER B O 1
ATOM 2677 N N . SER B 1 151 ? -3.516 23.656 15.742 1 81.06 151 SER B N 1
ATOM 2678 C CA . SER B 1 151 ? -4.707 23.438 16.562 1 81.06 151 SER B CA 1
ATOM 2679 C C . SER B 1 151 ? -5.906 23.062 15.688 1 81.06 151 SER B C 1
ATOM 2681 O O . SER B 1 151 ? -5.941 23.391 14.5 1 81.06 151 SER B O 1
ATOM 2683 N N . SER B 1 152 ? -6.629 22.156 16.312 1 66.56 152 SER B N 1
ATOM 2684 C CA . SER B 1 152 ? -7.922 21.797 15.734 1 66.56 152 SER B CA 1
ATOM 2685 C C . SER B 1 152 ? -9.07 22.359 16.562 1 66.56 152 SER B C 1
ATOM 2687 O O . SER B 1 152 ? -8.844 23.062 17.547 1 66.56 152 SER B O 1
ATOM 2689 N N . SER B 1 153 ? -10.234 22.203 16.062 1 62.97 153 SER B N 1
ATOM 2690 C CA . SER B 1 153 ? -11.422 22.578 16.828 1 62.97 153 SER B CA 1
ATOM 2691 C C . SER B 1 153 ? -11.375 22 18.234 1 62.97 153 SER B C 1
ATOM 2693 O O . SER B 1 153 ? -11.938 22.562 19.172 1 62.97 153 SER B O 1
ATOM 2695 N N . TYR B 1 154 ? -10.531 20.953 18.391 1 66.56 154 TYR B N 1
ATOM 2696 C CA . TYR B 1 154 ? -10.445 20.328 19.703 1 66.56 154 TYR B CA 1
ATOM 2697 C C . TYR B 1 154 ? -9.125 20.672 20.391 1 66.56 154 TYR B C 1
ATOM 2699 O O . TYR B 1 154 ? -8.727 20.016 21.359 1 66.56 154 TYR B O 1
ATOM 2707 N N . GLY B 1 155 ? -8.352 21.594 19.781 1 73.69 155 GLY B N 1
ATOM 2708 C CA . GLY B 1 155 ? -7.168 22.141 20.422 1 73.69 155 GLY B CA 1
ATOM 2709 C C . GLY B 1 155 ? -5.938 21.281 20.219 1 73.69 155 GLY B C 1
ATOM 2710 O O . GLY B 1 155 ? -4.93 21.453 20.922 1 73.69 155 GLY B O 1
ATOM 2711 N N . ARG B 1 156 ? -6.035 20.328 19.375 1 86.69 156 ARG B N 1
ATOM 2712 C CA . ARG B 1 156 ? -4.918 19.406 19.141 1 86.69 156 ARG B CA 1
ATOM 2713 C C . ARG B 1 156 ? -4.367 19.562 17.734 1 86.69 156 ARG B C 1
ATOM 2715 O O . ARG B 1 156 ? -5.113 19.859 16.797 1 86.69 156 ARG B O 1
ATOM 2722 N N . PRO B 1 157 ? -3.074 19.406 17.625 1 91.94 157 PRO B N 1
ATOM 2723 C CA . PRO B 1 157 ? -2.508 19.453 16.266 1 91.94 157 PRO B CA 1
ATOM 2724 C C . PRO B 1 157 ? -3.012 18.328 15.375 1 91.94 157 PRO B C 1
ATOM 2726 O O . PRO B 1 157 ? -3.361 17.25 15.875 1 91.94 157 PRO B O 1
ATOM 2729 N N . THR B 1 158 ? -3.08 18.625 14.086 1 94.38 158 THR B N 1
ATOM 2730 C CA . THR B 1 158 ? -3.547 17.609 13.141 1 94.38 158 THR B CA 1
ATOM 2731 C C . THR B 1 158 ? -2.715 17.641 11.859 1 94.38 158 THR B C 1
ATOM 2733 O O . THR B 1 158 ? -2.07 18.641 11.555 1 94.38 158 THR B O 1
ATOM 2736 N N . MET B 1 159 ? -2.646 16.578 11.211 1 95.44 159 MET B N 1
ATOM 2737 C CA . MET B 1 159 ? -2.168 16.469 9.836 1 95.44 159 MET B CA 1
ATOM 2738 C C . MET B 1 159 ? -3.215 15.805 8.945 1 95.44 159 MET B C 1
ATOM 2740 O O . MET B 1 159 ? -3.773 14.766 9.312 1 95.44 159 MET B O 1
ATOM 2744 N N . GLU B 1 160 ? -3.404 16.422 7.809 1 96.19 160 GLU B N 1
ATOM 2745 C CA . GLU B 1 160 ? -4.414 15.922 6.883 1 96.19 160 GLU B CA 1
ATOM 2746 C C . GLU B 1 160 ? -3.803 15.594 5.523 1 96.19 160 GLU B C 1
ATOM 2748 O O . GLU B 1 160 ? -2.975 16.344 5.012 1 96.19 160 GLU B O 1
ATOM 2753 N N . LEU B 1 161 ? -4.137 14.414 5.016 1 97.31 161 LEU B N 1
ATOM 2754 C CA . LEU B 1 161 ? -3.811 14.008 3.654 1 97.31 161 LEU B CA 1
ATOM 2755 C C . LEU B 1 161 ? -5.059 13.977 2.779 1 97.31 161 LEU B C 1
ATOM 2757 O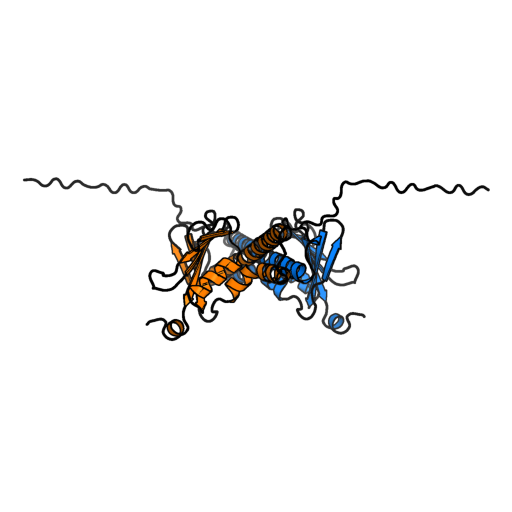 O . LEU B 1 161 ? -6.012 13.258 3.072 1 97.31 161 LEU B O 1
ATOM 2761 N N . ARG B 1 162 ? -4.988 14.766 1.665 1 95.38 162 ARG B N 1
ATOM 2762 C CA . ARG B 1 162 ? -6.152 14.891 0.796 1 95.38 162 ARG B CA 1
ATOM 2763 C C . ARG B 1 162 ? -5.742 14.906 -0.673 1 95.38 162 ARG B C 1
ATOM 2765 O O . ARG B 1 162 ? -4.914 15.719 -1.083 1 95.38 162 ARG B O 1
ATOM 2772 N N . ASN B 1 163 ? -6.203 13.938 -1.323 1 93.12 163 ASN B N 1
ATOM 2773 C CA . ASN B 1 163 ? -6.152 13.984 -2.781 1 93.12 163 ASN B CA 1
ATOM 2774 C C . ASN B 1 163 ? -7.449 14.531 -3.369 1 93.12 163 ASN B C 1
ATOM 2776 O O . ASN B 1 163 ? -8.508 13.922 -3.217 1 93.12 163 ASN B O 1
ATOM 2780 N N . PRO B 1 164 ? -7.379 15.703 -3.973 1 89.12 164 PRO B N 1
ATOM 2781 C CA . PRO B 1 164 ? -8.602 16.344 -4.449 1 89.12 164 PRO B CA 1
ATOM 2782 C C . PRO B 1 164 ? -9.383 15.484 -5.434 1 89.12 164 PRO B C 1
ATOM 2784 O O . PRO B 1 164 ? -10.586 15.68 -5.613 1 89.12 164 PRO B O 1
ATOM 2787 N N . ASN B 1 165 ? -8.727 14.547 -6.055 1 89.12 165 ASN B N 1
ATOM 2788 C CA . ASN B 1 165 ? -9.391 13.68 -7.027 1 89.12 165 ASN B CA 1
ATOM 2789 C C . ASN B 1 165 ? -9.953 12.43 -6.363 1 89.12 165 ASN B C 1
ATOM 2791 O O . ASN B 1 165 ? -10.531 11.57 -7.039 1 89.12 165 ASN B O 1
ATOM 2795 N N . ARG B 1 166 ? -9.664 12.359 -5.141 1 91.5 166 ARG B N 1
ATOM 2796 C CA . ARG B 1 166 ? -10.148 11.195 -4.398 1 91.5 166 ARG B CA 1
ATOM 2797 C C . ARG B 1 166 ? -11.039 11.625 -3.236 1 91.5 166 ARG B C 1
ATOM 2799 O O . ARG B 1 166 ? -10.828 12.688 -2.643 1 91.5 166 ARG B O 1
ATOM 2806 N N . ASN B 1 167 ? -11.961 10.859 -2.902 1 93.81 167 ASN B N 1
ATOM 2807 C CA . ASN B 1 167 ? -12.953 11.203 -1.888 1 93.81 167 ASN B CA 1
ATOM 2808 C C . ASN B 1 167 ? -12.617 10.562 -0.542 1 93.81 167 ASN B C 1
ATOM 2810 O O . ASN B 1 167 ? -13.508 10.352 0.284 1 93.81 167 ASN B O 1
ATOM 2814 N N . PHE B 1 168 ? -11.43 10.242 -0.324 1 97.44 168 PHE B N 1
ATOM 2815 C CA . PHE B 1 168 ? -11.016 9.602 0.915 1 97.44 168 PHE B CA 1
ATOM 2816 C C . PHE B 1 168 ? -9.891 10.383 1.584 1 97.44 168 PHE B C 1
ATOM 2818 O O . PHE B 1 168 ? -8.773 10.438 1.071 1 97.44 168 PHE B O 1
ATOM 2825 N N . VAL B 1 169 ? -10.195 10.992 2.727 1 97.75 169 VAL B N 1
ATOM 2826 C CA . VAL B 1 169 ? -9.281 11.859 3.467 1 97.75 169 VAL B CA 1
ATOM 2827 C C . VAL B 1 169 ? -8.742 11.125 4.688 1 97.75 169 VAL B C 1
ATOM 2829 O O . VAL B 1 169 ? -9.484 10.406 5.367 1 97.75 169 VAL B O 1
ATOM 2832 N N . ARG B 1 170 ? -7.453 11.242 4.934 1 98.06 170 ARG B N 1
ATOM 2833 C CA . ARG B 1 170 ? -6.855 10.758 6.176 1 98.06 170 ARG B CA 1
ATOM 2834 C C . ARG B 1 170 ? -6.484 11.922 7.09 1 98.06 170 ARG B C 1
ATOM 2836 O O . ARG B 1 170 ? -5.887 12.898 6.645 1 98.06 170 ARG B O 1
ATOM 2843 N N . LYS B 1 171 ? -6.812 11.758 8.336 1 96.38 171 LYS B N 1
ATOM 2844 C CA . LYS B 1 171 ? -6.484 12.766 9.336 1 96.38 171 LYS B CA 1
ATOM 2845 C C . LYS B 1 171 ? -5.809 12.141 10.555 1 96.38 171 LYS B C 1
ATOM 2847 O O . LYS B 1 171 ? -6.293 11.141 11.094 1 96.38 171 LYS B O 1
ATOM 2852 N N . PHE B 1 172 ? -4.691 12.68 10.922 1 96.81 172 PHE B N 1
ATOM 2853 C CA . PHE B 1 172 ? -3.979 12.273 12.125 1 96.81 172 PHE B CA 1
ATOM 2854 C C . PHE B 1 172 ? -4.086 13.344 13.203 1 96.81 172 PHE B C 1
ATOM 2856 O O . PHE B 1 172 ? -3.723 14.5 12.984 1 96.81 172 PHE B O 1
ATOM 2863 N N . ARG B 1 173 ? -4.578 12.961 14.32 1 94.69 173 ARG B N 1
ATOM 2864 C CA . ARG B 1 173 ? -4.664 13.836 15.484 1 94.69 173 ARG B CA 1
ATOM 2865 C C . ARG B 1 173 ? -3.576 13.508 16.5 1 94.69 173 ARG B C 1
ATOM 2867 O O . ARG B 1 173 ? -3.494 12.375 16.984 1 94.69 173 ARG B O 1
ATOM 2874 N N . TYR B 1 174 ? -2.824 14.453 16.781 1 94.25 174 TYR B N 1
ATOM 2875 C CA . TYR B 1 174 ? -1.689 14.273 17.688 1 94.25 174 TYR B CA 1
ATOM 2876 C C . TYR B 1 174 ? -2.072 14.625 19.109 1 94.25 174 TYR B C 1
ATOM 2878 O O . TYR B 1 174 ? -2.535 15.734 19.391 1 94.25 174 TYR B O 1
ATOM 2886 N N . GLU B 1 175 ? -1.857 13.625 19.938 1 89 175 GLU B N 1
ATOM 2887 C CA . GLU B 1 175 ? -2.285 13.758 21.328 1 89 175 GLU B CA 1
ATOM 2888 C C . GLU B 1 175 ? -1.106 13.609 22.297 1 89 175 GLU B C 1
ATOM 2890 O O . GLU B 1 175 ? -0.243 12.758 22.094 1 89 175 GLU B O 1
ATOM 2895 N N . SER B 1 176 ? -1.103 14.562 23.25 1 79 176 SER B N 1
ATOM 2896 C CA . SER B 1 176 ? -0.1 14.438 24.312 1 79 176 SER B CA 1
ATOM 2897 C C . SER B 1 176 ? -0.417 13.273 25.234 1 79 176 SER B C 1
ATOM 2899 O O . SER B 1 176 ? -1.543 12.773 25.25 1 79 176 SER B O 1
ATOM 2901 N N . ARG B 1 177 ? 0.694 12.836 25.922 1 69.12 177 ARG B N 1
ATOM 2902 C CA . ARG B 1 177 ? 0.5 11.773 26.906 1 69.12 177 ARG B CA 1
ATOM 2903 C C . ARG B 1 177 ? -0.61 12.141 27.891 1 69.12 177 ARG B C 1
ATOM 2905 O O . ARG B 1 177 ? -1.415 11.281 28.266 1 69.12 177 ARG B O 1
ATOM 2912 N N . ARG B 1 178 ? -0.578 13.344 28.188 1 59.78 178 ARG B N 1
ATOM 2913 C CA . ARG B 1 178 ? -1.562 13.797 29.156 1 59.78 178 ARG B CA 1
ATOM 2914 C C . ARG B 1 178 ? -2.98 13.648 28.625 1 59.78 178 ARG B C 1
ATOM 2916 O O . ARG B 1 178 ? -3.875 13.18 29.328 1 59.78 178 ARG B O 1
ATOM 2923 N N . SER B 1 179 ? -3.174 13.961 27.375 1 57.47 179 SER B N 1
ATOM 2924 C CA . SER B 1 179 ? -4.492 13.922 26.75 1 57.47 179 SER B CA 1
ATOM 2925 C C . SER B 1 179 ? -4.945 12.484 26.516 1 57.47 179 SER B C 1
ATOM 2927 O O . SER B 1 179 ? -6.145 12.195 26.516 1 57.47 179 SER B O 1
ATOM 2929 N N . LEU B 1 180 ? -3.996 11.602 26.359 1 60.12 180 LEU B N 1
ATOM 2930 C CA . LEU B 1 180 ? -4.332 10.211 26.078 1 60.12 180 LEU B CA 1
ATOM 2931 C C . LEU B 1 180 ? -4.828 9.516 27.344 1 60.12 180 LEU B C 1
ATOM 2933 O O . LEU B 1 180 ? -5.582 8.539 27.266 1 60.12 180 LEU B O 1
ATOM 2937 N N . ARG B 1 181 ? -4.328 9.984 28.453 1 55.25 181 ARG B N 1
ATOM 2938 C CA . ARG B 1 181 ? -4.723 9.398 29.734 1 55.25 181 ARG B CA 1
ATOM 2939 C C . ARG B 1 181 ? -6.121 9.852 30.141 1 55.25 181 ARG B C 1
ATOM 2941 O O . ARG B 1 181 ? -6.84 9.125 30.828 1 55.25 181 ARG B O 1
ATOM 2948 N N . ASN B 1 182 ? -6.461 11.117 29.797 1 48.41 182 ASN B N 1
ATOM 2949 C CA . ASN B 1 182 ? -7.809 11.633 30.047 1 48.41 182 ASN B CA 1
ATOM 2950 C C . ASN B 1 182 ? -8.445 12.156 28.766 1 48.41 182 ASN B C 1
ATOM 2952 O O . ASN B 1 182 ? -8.352 13.344 28.469 1 48.41 182 ASN B O 1
ATOM 2956 N N . PRO B 1 183 ? -8.922 11.273 27.953 1 46.5 183 PRO B N 1
ATOM 2957 C CA . PRO B 1 183 ? -9.367 11.742 26.641 1 46.5 183 PRO B CA 1
ATOM 2958 C C . PRO B 1 183 ? -10.477 12.781 26.734 1 46.5 183 PRO B C 1
ATOM 2960 O O . PRO B 1 183 ? -10.789 13.445 25.75 1 46.5 183 PRO B O 1
ATOM 2963 N N . TRP B 1 184 ? -11.203 12.727 27.797 1 43.81 184 TRP B N 1
ATOM 2964 C CA . TRP B 1 184 ? -12.25 13.68 28.141 1 43.81 184 TRP B CA 1
ATOM 2965 C C . TRP B 1 184 ? -11.727 14.766 29.078 1 43.81 184 TRP B C 1
ATOM 2967 O O . TRP B 1 184 ? -12.5 15.516 29.672 1 43.81 184 TRP B O 1
ATOM 2977 N N . GLY B 1 185 ? -10.609 15.203 28.875 1 36.19 185 GLY B N 1
ATOM 2978 C CA . GLY B 1 185 ? -10.438 16.266 29.844 1 36.19 185 GLY B CA 1
ATOM 2979 C C . GLY B 1 185 ? -11.734 16.969 30.203 1 36.19 185 GLY B C 1
ATOM 2980 O O . GLY B 1 185 ? -12.695 16.938 29.438 1 36.19 185 GLY B O 1
#

Sequence (370 aa):
MLFNLKTFTFCYRSDSDDGKLVVDGVDVNTLNNGELMAFTEAEDEKLAGELDIRAGKKALEDEENSNGKRALPLAPIAARVAWVAGRRLFRSALTRFKPILTRSGKRLTKQYRKRGSYRTAVRDFNSLRPTNGMRIRTGNIGRTKVTVRSSSSYGRPTMELRNPNRNFVRKFRYESRRSLRNPWGMLFNLKTFTFCYRSDSDDGKLVVDGVDVNTLNNGELMAFTEAEDEKLAGELDIRAGKKALEDEENSNGKRALPLAPIAARVAWVAGRRLFRSALTRFKPILTRSGKRLTKQYRKRGSYRTAVRDFNSLRPTNGMRIRTGNIGRTKVTVRSSSSYGRPTMELRNPNRNFVRKFRYESRRSLRNPWG

Organism: Pinctada imbricata (NCBI:txid66713)

Solvent-accessible surface area (backbone atoms only — not comparable to full-atom values): 19967 Å² total; per-residue (Å²): 136,85,81,79,79,78,77,78,75,78,74,74,77,79,69,89,67,84,79,68,33,53,48,95,86,36,51,56,80,79,42,54,74,68,39,44,52,34,44,53,48,15,52,46,36,22,48,20,12,50,39,3,48,53,11,24,51,48,39,52,51,52,49,62,64,35,60,78,45,92,61,63,88,63,52,69,58,52,32,39,52,13,17,40,28,25,48,49,58,64,68,58,36,41,75,91,50,75,65,47,77,47,78,56,88,58,30,40,35,39,36,39,45,26,77,32,44,50,68,48,48,51,50,56,50,54,44,40,52,49,45,81,55,77,56,89,56,33,24,30,52,84,71,30,36,38,39,50,40,69,55,40,102,83,64,32,15,33,36,36,41,37,29,86,92,47,32,57,32,41,35,39,36,28,33,41,73,69,43,67,75,41,78,62,118,134,86,80,78,78,77,75,77,74,76,72,74,74,76,70,89,68,85,79,68,33,54,46,95,84,37,51,56,79,79,42,55,74,69,38,44,52,33,44,53,48,14,52,46,36,22,48,20,12,50,39,3,49,51,10,23,52,45,40,51,52,53,50,62,65,33,60,78,46,91,59,63,88,64,52,70,58,52,31,40,52,12,17,39,28,27,47,48,57,64,67,56,36,42,77,90,50,74,65,48,78,47,78,55,89,58,30,39,34,38,37,39,44,25,76,32,46,48,68,49,47,51,50,55,51,54,44,39,52,48,44,81,54,72,63,89,56,32,25,29,53,83,72,30,36,36,40,47,37,69,55,40,100,82,66,32,16,33,37,36,41,39,29,87,92,47,32,58,33,41,34,39,34,27,34,41,75,69,44,68,76,40,76,66,113